Protein AF-A0A812SVN6-F1 (afdb_monomer_lite)

Sequence (323 aa):
MADSGEGVGWLTSARRHLPPSGSGRARRRLVLGLTWCAVAHLWHGHRCQPFAFGPAAPVSSGPEVDDAGVLLLGREAWCFNRWRAETDDVRGGASSAQFKGLTDASGNAEFCGMLSSSVRDPFASVSLQASALPEPLSELKGLVLDISKADGSEYTVGLRMLGAPAGIQHAFKFTAEAGRLEMCFRDFQPMLQGRVQPDDETRLVLERVESITIQKHGSNGPSHEPFSLVLRSVCGIPGRDLPPPPPPARKTKWTCRACGTMNFDSSDSCTRCGEGRYAEEERAASAAADAARKQQVKWECGACGQKNFASASECYKCGAPRG

Foldseek 3Di:
DDDDDDDDDDDDDDDDDDDDDDDDDDDDDDDDDDDDDDDDDDDDDDDDDDDDDDDDDDDDDDDPPDDDWPQQAAQPHNPQVQKDKDWCVVVVFDWEWGWAFDPDPLSKIKIKTKWFPPDPWTKIKIKGFQVSTPDQCQQFQWKKFQFQDFPQAKKKKWFDFDPDPPQWTFIDIDGDDHGIDIGGSVRTATDHSNHGDDPDPDDDDRNRGTIIMIMGIDDVDDRIDITMIMTRGMTGHGHHPDDDDPDPDPPQPDADPVPRDTDDPVDQAGPPPRHGPCNVVVVVVVVVVVVVVVVQPFDADPVPRHTHGNPDQADPPPRHGDD

Structure (mmCIF, N/CA/C/O backbone):
data_AF-A0A812SVN6-F1
#
_entry.id   AF-A0A812SVN6-F1
#
loop_
_atom_site.group_PDB
_atom_site.id
_atom_site.type_symbol
_atom_site.label_atom_id
_atom_site.label_alt_id
_atom_site.label_comp_id
_atom_site.label_asym_id
_atom_site.label_entity_id
_atom_site.label_seq_id
_atom_site.pdbx_PDB_ins_code
_atom_site.Cartn_x
_atom_site.Cartn_y
_atom_site.Cartn_z
_atom_site.occupancy
_atom_site.B_iso_or_equiv
_atom_site.auth_seq_id
_atom_site.auth_comp_id
_atom_site.auth_asym_id
_atom_site.auth_atom_id
_atom_site.pdbx_PDB_model_num
ATOM 1 N N . MET A 1 1 ? 42.020 51.640 13.507 1.00 39.16 1 MET A N 1
ATOM 2 C CA . MET A 1 1 ? 42.608 52.011 14.812 1.00 39.16 1 MET A CA 1
ATOM 3 C C . MET A 1 1 ? 41.436 52.284 15.738 1.00 39.16 1 MET A C 1
ATOM 5 O O . MET A 1 1 ? 40.585 53.054 15.316 1.00 39.16 1 MET A O 1
ATOM 9 N N . ALA A 1 2 ? 41.415 51.629 16.910 1.00 37.34 2 ALA A N 1
ATOM 10 C CA . ALA A 1 2 ? 40.279 51.447 17.840 1.00 37.34 2 ALA A CA 1
ATOM 11 C C . ALA A 1 2 ? 39.140 50.595 17.233 1.00 37.34 2 ALA A C 1
ATOM 13 O O . ALA A 1 2 ? 38.852 50.735 16.052 1.00 37.34 2 ALA A O 1
ATOM 14 N N . ASP A 1 3 ? 38.542 49.605 17.894 1.00 33.66 3 ASP A N 1
ATOM 15 C CA . ASP A 1 3 ? 38.174 49.432 19.308 1.00 33.66 3 ASP A CA 1
ATOM 16 C C . ASP A 1 3 ? 38.137 47.901 19.591 1.00 33.66 3 ASP A C 1
ATOM 18 O O . ASP A 1 3 ? 37.763 47.141 18.699 1.00 33.66 3 ASP A O 1
ATOM 22 N N . SER A 1 4 ? 38.820 47.365 20.615 1.00 39.50 4 SER A N 1
ATOM 23 C CA . SER A 1 4 ? 38.277 46.937 21.934 1.00 39.50 4 SER A CA 1
ATOM 24 C C . SER A 1 4 ? 37.002 46.077 21.824 1.00 39.50 4 SER A C 1
ATOM 26 O O . SER A 1 4 ? 36.058 46.488 21.174 1.00 39.50 4 SER A O 1
ATOM 28 N N . GLY A 1 5 ? 36.825 44.899 22.421 1.00 33.62 5 GLY A N 1
ATOM 29 C CA . GLY A 1 5 ? 37.500 44.147 23.473 1.00 33.62 5 GLY A CA 1
ATOM 30 C C . GLY A 1 5 ? 36.565 42.992 23.900 1.00 33.62 5 GLY A C 1
ATOM 31 O O . GLY A 1 5 ? 35.504 42.813 23.311 1.00 33.62 5 GLY A O 1
ATOM 32 N N . GLU A 1 6 ? 36.959 42.277 24.958 1.00 40.00 6 GLU A N 1
ATOM 33 C CA . GLU A 1 6 ? 36.176 41.279 25.722 1.00 40.00 6 GLU A CA 1
ATOM 34 C C . GLU A 1 6 ? 36.055 39.879 25.079 1.00 40.00 6 GLU A C 1
ATOM 36 O O . GLU A 1 6 ? 35.696 39.711 23.925 1.00 40.00 6 GLU A O 1
ATOM 41 N N . GLY A 1 7 ? 36.356 38.764 25.742 1.00 35.66 7 GLY A N 1
ATOM 42 C CA . GLY A 1 7 ? 36.593 38.501 27.158 1.00 35.66 7 GLY A CA 1
ATOM 43 C C . GLY A 1 7 ? 36.175 37.051 27.405 1.00 35.66 7 GLY A C 1
ATOM 44 O O . GLY A 1 7 ? 34.998 36.758 27.580 1.00 35.66 7 GLY A O 1
ATOM 45 N N . VAL A 1 8 ? 37.130 36.123 27.330 1.00 41.12 8 VAL A N 1
ATOM 46 C CA . VAL A 1 8 ? 36.898 34.681 27.490 1.00 41.12 8 VAL A CA 1
ATOM 47 C C . VAL A 1 8 ? 37.049 34.333 28.968 1.00 41.12 8 VAL A C 1
ATOM 49 O O . VAL A 1 8 ? 38.126 34.507 29.534 1.00 41.12 8 VAL A O 1
ATOM 52 N N . GLY A 1 9 ? 35.990 33.831 29.601 1.00 33.97 9 GLY A N 1
ATOM 53 C CA . GLY A 1 9 ? 36.067 33.361 30.980 1.00 33.97 9 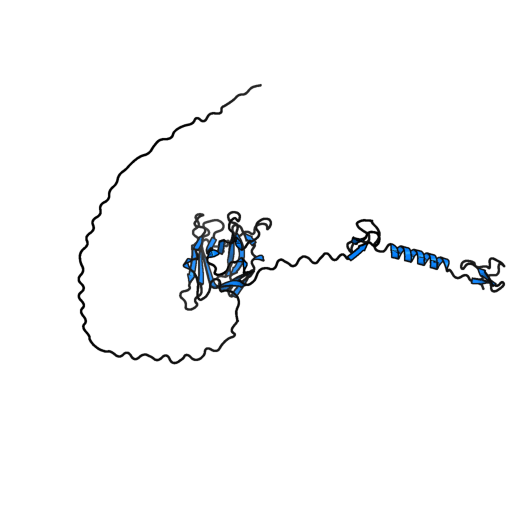GLY A CA 1
ATOM 54 C C . GLY A 1 9 ? 34.795 32.663 31.437 1.00 33.97 9 GLY A C 1
ATOM 55 O O . GLY A 1 9 ? 33.817 33.322 31.758 1.00 33.97 9 GLY A O 1
ATOM 56 N N . TRP A 1 10 ? 34.837 31.333 31.540 1.00 35.78 10 TRP A N 1
ATOM 57 C CA . TRP A 1 10 ? 33.968 30.598 32.456 1.00 35.78 10 TRP A CA 1
ATOM 58 C C . TRP A 1 10 ? 34.806 29.612 33.260 1.00 35.78 10 TRP A C 1
ATOM 60 O O . TRP A 1 10 ? 35.425 28.688 32.733 1.00 35.78 10 TRP A O 1
ATOM 70 N N . LEU A 1 11 ? 34.851 29.902 34.558 1.00 37.72 11 LEU A N 1
ATOM 71 C CA . LEU A 1 11 ? 35.505 29.145 35.607 1.00 37.72 11 LEU A CA 1
ATOM 72 C C . LEU A 1 11 ? 34.718 27.880 35.955 1.00 37.72 11 LEU A C 1
ATOM 74 O O . LEU A 1 11 ? 33.491 27.832 35.971 1.00 37.72 11 LEU A O 1
ATOM 78 N N . THR A 1 12 ? 35.507 26.878 36.304 1.00 35.69 12 THR A N 1
ATOM 79 C CA . THR A 1 12 ? 35.179 25.621 36.965 1.00 35.69 12 THR A CA 1
ATOM 80 C C . THR A 1 12 ? 34.491 25.789 38.323 1.00 35.69 12 THR A C 1
ATOM 82 O O . THR A 1 12 ? 34.865 26.674 39.090 1.00 35.69 12 THR A O 1
ATOM 85 N N . SER A 1 13 ? 33.658 24.801 38.680 1.00 34.03 13 SER A N 1
ATOM 86 C CA . SER A 1 13 ? 33.693 24.027 39.944 1.00 34.03 13 SER A CA 1
ATOM 87 C C . SER A 1 13 ? 32.315 23.865 40.598 1.00 34.03 13 SER A C 1
ATOM 89 O O . SER A 1 13 ? 31.661 24.845 40.932 1.00 34.03 13 SER A O 1
ATOM 91 N N . ALA A 1 14 ? 31.900 22.617 40.848 1.00 37.50 14 ALA A N 1
ATOM 92 C CA . ALA A 1 14 ? 31.840 22.058 42.208 1.00 37.50 14 ALA A CA 1
ATOM 93 C C . ALA A 1 14 ? 30.940 20.809 42.272 1.00 37.50 14 ALA A C 1
ATOM 95 O O . ALA A 1 14 ? 29.725 20.864 42.101 1.00 37.50 14 ALA A O 1
ATOM 96 N N . ARG A 1 15 ? 31.562 19.676 42.618 1.00 39.56 15 ARG A N 1
ATOM 97 C CA . ARG A 1 15 ? 30.905 18.500 43.203 1.00 39.56 15 ARG A CA 1
ATOM 98 C C . ARG A 1 15 ? 30.359 18.856 44.588 1.00 39.56 15 ARG A C 1
ATOM 100 O O . ARG A 1 15 ? 31.068 19.510 45.351 1.00 39.56 15 ARG A O 1
ATOM 107 N N . ARG A 1 16 ? 29.210 18.295 44.981 1.00 41.38 16 ARG A N 1
ATOM 108 C CA . ARG A 1 16 ? 28.939 17.959 46.391 1.00 41.38 16 ARG A CA 1
ATOM 109 C C . ARG A 1 16 ? 28.270 16.596 46.530 1.00 41.38 16 ARG A C 1
ATOM 111 O O . ARG A 1 16 ? 27.529 16.142 45.668 1.00 41.38 16 ARG A O 1
ATOM 118 N N . HIS A 1 17 ? 28.658 15.969 47.629 1.00 36.00 17 HIS A N 1
ATOM 119 C CA . HIS A 1 17 ? 28.459 14.596 48.052 1.00 36.00 17 HIS A CA 1
ATOM 120 C C . HIS A 1 17 ? 27.070 14.332 48.681 1.00 36.00 17 HIS A C 1
ATOM 122 O O . HIS A 1 17 ? 26.496 15.199 49.331 1.00 36.00 17 HIS A O 1
ATOM 128 N N . LEU A 1 18 ? 26.606 13.090 48.501 1.00 37.47 18 LEU A N 1
ATOM 129 C CA . LEU A 1 18 ? 25.654 12.266 49.292 1.00 37.47 18 LEU A CA 1
ATOM 130 C C . LEU A 1 18 ? 26.221 11.916 50.707 1.00 37.47 18 LEU A C 1
ATOM 132 O O . LEU A 1 18 ? 27.392 12.251 50.905 1.00 37.47 18 LEU A O 1
ATOM 136 N N . PRO A 1 19 ? 25.589 11.135 51.643 1.00 46.50 19 PRO A N 1
ATOM 137 C CA . PRO A 1 19 ? 24.225 10.545 51.840 1.00 46.50 19 PRO A CA 1
ATOM 138 C C . PRO A 1 19 ? 23.773 10.643 53.360 1.00 46.50 19 PRO A C 1
ATOM 140 O O . PRO A 1 19 ? 24.134 11.656 53.956 1.00 46.50 19 PRO A O 1
ATOM 143 N N . PRO A 1 20 ? 23.171 9.652 54.106 1.00 51.50 20 PRO A N 1
ATOM 144 C CA . PRO A 1 20 ? 22.216 8.534 53.851 1.00 51.50 20 PRO A CA 1
ATOM 145 C C . PRO A 1 20 ? 21.037 8.361 54.883 1.00 51.50 20 PRO A C 1
ATOM 147 O O . PRO A 1 20 ? 21.035 8.903 55.982 1.00 51.50 20 PRO A O 1
ATOM 150 N N . SER A 1 21 ? 20.163 7.381 54.579 1.00 32.50 21 SER A N 1
ATOM 151 C CA . SER A 1 21 ? 19.502 6.390 55.479 1.00 32.50 21 SER A CA 1
ATOM 152 C C . SER A 1 21 ? 18.212 6.722 56.257 1.00 32.50 21 SER A C 1
ATOM 154 O O . SER A 1 21 ? 18.086 7.741 56.922 1.00 32.50 21 SER A O 1
ATOM 156 N N . GLY A 1 22 ? 17.279 5.758 56.231 1.00 31.05 22 GLY A N 1
ATOM 157 C CA . GLY A 1 22 ? 16.065 5.724 57.053 1.00 31.05 22 GLY A CA 1
ATOM 158 C C . GLY A 1 22 ? 15.198 4.497 56.754 1.00 31.05 22 GLY A C 1
ATOM 159 O O . GLY A 1 22 ? 14.251 4.560 55.981 1.00 31.05 22 GLY A O 1
ATOM 160 N N . SER A 1 23 ? 15.570 3.356 57.330 1.00 34.56 23 SER A N 1
ATOM 161 C CA . SER A 1 23 ? 14.897 2.054 57.263 1.00 34.56 23 SER A CA 1
ATOM 162 C C . SER A 1 23 ? 13.642 1.966 58.141 1.00 34.56 23 SER A C 1
ATOM 164 O O . SER A 1 23 ? 13.667 2.429 59.277 1.00 34.56 23 SER A O 1
ATOM 166 N N . GLY A 1 24 ? 12.617 1.229 57.700 1.00 32.09 24 GLY A N 1
ATOM 167 C CA . GLY A 1 24 ? 11.489 0.825 58.549 1.00 32.09 24 GLY A CA 1
ATOM 168 C C . GLY A 1 24 ? 10.761 -0.411 58.020 1.00 32.09 24 GLY A C 1
ATOM 169 O O . GLY A 1 24 ? 9.814 -0.303 57.251 1.00 32.09 24 GLY A O 1
ATOM 170 N N . ARG A 1 25 ? 11.213 -1.605 58.428 1.00 36.31 25 ARG A N 1
ATOM 171 C CA . ARG A 1 25 ? 10.475 -2.875 58.294 1.00 36.31 25 ARG A CA 1
ATOM 172 C C . ARG A 1 25 ? 9.480 -3.003 59.447 1.00 36.31 25 ARG A C 1
ATOM 174 O O . ARG A 1 25 ? 9.888 -2.879 60.596 1.00 36.31 25 ARG A O 1
ATOM 181 N N . ALA A 1 26 ? 8.261 -3.455 59.166 1.00 34.94 26 ALA A N 1
ATOM 182 C CA . ALA A 1 26 ? 7.466 -4.209 60.133 1.00 34.94 26 ALA A CA 1
ATOM 183 C C . ALA A 1 26 ? 6.754 -5.372 59.428 1.00 34.94 26 ALA A C 1
ATOM 185 O O . ALA A 1 26 ? 5.847 -5.194 58.623 1.00 34.94 26 ALA A O 1
ATOM 186 N N . ARG A 1 27 ? 7.223 -6.585 59.732 1.00 35.75 27 ARG A N 1
ATOM 187 C CA . ARG A 1 27 ? 6.553 -7.857 59.453 1.00 35.75 27 ARG A CA 1
ATOM 188 C C . ARG A 1 27 ? 5.597 -8.147 60.609 1.00 35.75 27 ARG A C 1
ATOM 190 O O . ARG A 1 27 ? 6.039 -8.080 61.752 1.00 35.75 27 ARG A O 1
ATOM 197 N N . ARG A 1 28 ? 4.387 -8.635 60.330 1.00 37.09 28 ARG A N 1
ATOM 198 C CA . ARG A 1 28 ? 3.731 -9.637 61.186 1.00 37.09 28 ARG A CA 1
ATOM 199 C C . ARG A 1 28 ? 3.063 -10.698 60.316 1.00 37.09 28 ARG A C 1
ATOM 201 O O . ARG A 1 28 ? 2.153 -10.418 59.551 1.00 37.09 28 ARG A O 1
ATOM 208 N N . ARG A 1 29 ? 3.602 -11.913 60.435 1.00 33.41 29 ARG A N 1
ATOM 209 C CA . ARG A 1 29 ? 2.975 -13.180 60.056 1.00 33.41 29 ARG A CA 1
ATOM 210 C C . ARG A 1 29 ? 1.984 -13.551 61.160 1.00 33.41 29 ARG A C 1
ATOM 212 O O . ARG A 1 29 ? 2.343 -13.442 62.331 1.00 33.41 29 ARG A O 1
ATOM 219 N N . LEU A 1 30 ? 0.828 -14.081 60.787 1.00 32.28 30 LEU A N 1
ATOM 220 C CA . LEU A 1 30 ? 0.135 -15.091 61.579 1.00 32.28 30 LEU A CA 1
ATOM 221 C C . LEU A 1 30 ? -0.178 -16.265 60.646 1.00 32.28 30 LEU A C 1
ATOM 223 O O . LEU A 1 30 ? -0.694 -16.082 59.548 1.00 32.28 30 LEU A O 1
ATOM 227 N N . VAL A 1 31 ? 0.239 -17.446 61.084 1.00 33.09 31 VAL A N 1
ATOM 228 C CA . VAL A 1 31 ? -0.009 -18.772 60.510 1.00 33.09 31 VAL A CA 1
ATOM 229 C C . VAL A 1 31 ? -0.717 -19.572 61.606 1.00 33.09 31 VAL A C 1
ATOM 231 O O . VAL A 1 31 ? -0.476 -19.288 62.780 1.00 33.09 31 VAL A O 1
ATOM 234 N N . LEU A 1 32 ? -1.481 -20.590 61.183 1.00 34.12 32 LEU A N 1
ATOM 235 C CA . LEU A 1 32 ? -2.187 -21.666 61.912 1.00 34.12 32 LEU A CA 1
ATOM 236 C C . LEU A 1 32 ? -3.716 -21.461 61.875 1.00 34.12 32 LEU A C 1
ATOM 238 O O . LEU A 1 32 ? -4.194 -20.394 62.225 1.00 34.12 32 LEU A O 1
ATOM 242 N N . GLY A 1 33 ? -4.545 -22.416 61.447 1.00 30.20 33 GLY A N 1
ATOM 243 C CA . GLY A 1 33 ? -4.300 -23.818 61.122 1.00 30.20 33 GLY A CA 1
ATOM 244 C C . GLY A 1 33 ? -5.479 -24.441 60.362 1.00 30.20 33 GLY A C 1
ATOM 245 O O . GLY A 1 33 ? -6.568 -23.880 60.288 1.00 30.20 33 GLY A O 1
ATOM 246 N N . LEU A 1 34 ? -5.190 -25.589 59.752 1.00 35.72 34 LEU A N 1
ATOM 247 C CA . LEU A 1 34 ? -6.087 -26.461 58.999 1.00 35.72 34 LEU A CA 1
ATOM 248 C C . LEU A 1 34 ? -7.124 -27.138 59.903 1.00 35.72 34 LEU A C 1
ATOM 250 O O . LEU A 1 34 ? -6.752 -27.608 60.973 1.00 35.72 34 LEU A O 1
ATOM 254 N N . THR A 1 35 ? -8.328 -27.368 59.374 1.00 32.50 35 THR A N 1
ATOM 255 C CA . THR A 1 35 ? -9.022 -28.659 59.527 1.00 32.50 35 THR A CA 1
ATOM 256 C C . THR A 1 35 ? -10.020 -28.882 58.390 1.00 32.50 35 THR A C 1
ATOM 258 O O . THR A 1 35 ? -10.951 -28.114 58.168 1.00 32.50 35 THR A O 1
ATOM 261 N N . TRP A 1 36 ? -9.776 -29.964 57.655 1.00 27.14 36 TRP A N 1
ATOM 262 C CA . TRP A 1 36 ? -10.677 -30.610 56.709 1.00 27.14 36 TRP A CA 1
ATOM 263 C C . TRP A 1 36 ? -11.747 -31.380 57.495 1.00 27.14 36 TRP A C 1
ATOM 265 O O . TRP A 1 36 ? -11.395 -32.182 58.356 1.00 27.14 36 TRP A O 1
ATOM 275 N N . CYS A 1 37 ? -13.021 -31.208 57.146 1.00 30.05 37 CYS A N 1
ATOM 276 C CA . CYS A 1 37 ? -14.069 -32.177 57.456 1.00 30.05 37 CYS A CA 1
ATOM 277 C C . CYS A 1 37 ? -14.868 -32.448 56.183 1.00 30.05 37 CYS A C 1
ATOM 279 O O . CYS A 1 37 ? -15.561 -31.576 55.662 1.00 30.05 37 CYS A O 1
ATOM 281 N N . ALA A 1 38 ? -14.726 -33.672 55.686 1.00 32.00 38 ALA A N 1
ATOM 282 C CA . ALA A 1 38 ? -15.570 -34.248 54.661 1.00 32.00 38 ALA A CA 1
ATOM 283 C C . ALA A 1 38 ? -16.961 -34.526 55.244 1.00 32.00 38 ALA A C 1
ATOM 285 O O . ALA A 1 38 ? -17.075 -35.122 56.313 1.00 32.00 38 ALA A O 1
ATOM 286 N N . VAL A 1 39 ? -18.010 -34.152 54.513 1.00 36.22 39 VAL A N 1
ATOM 287 C CA . VAL A 1 39 ? -19.355 -34.696 54.711 1.00 36.22 39 VAL A CA 1
ATOM 288 C C . VAL A 1 39 ? -19.883 -35.100 53.344 1.00 36.22 39 VAL A C 1
ATOM 290 O O . VAL A 1 39 ? -20.230 -34.265 52.512 1.00 36.22 39 VAL A O 1
ATOM 293 N N . ALA A 1 40 ? -19.895 -36.408 53.114 1.00 34.09 40 ALA A N 1
ATOM 294 C CA . ALA A 1 40 ? -20.662 -37.043 52.063 1.00 34.09 40 ALA A CA 1
ATOM 295 C C . ALA A 1 40 ? -22.080 -37.273 52.589 1.00 34.09 40 ALA A C 1
ATOM 297 O O . ALA A 1 40 ? -22.229 -37.919 53.619 1.00 34.09 40 ALA A O 1
ATOM 298 N N . HIS A 1 41 ? -23.105 -36.819 51.869 1.00 34.25 41 HIS A N 1
ATOM 299 C CA . HIS A 1 41 ? -24.427 -37.435 51.931 1.00 34.25 41 HIS A CA 1
ATOM 300 C C . HIS A 1 41 ? -25.093 -37.400 50.555 1.00 34.25 41 HIS A C 1
ATOM 302 O O . HIS A 1 41 ? -25.241 -36.357 49.923 1.00 34.25 41 HIS A O 1
ATOM 308 N N . LEU A 1 42 ? -25.453 -38.604 50.113 1.00 34.22 42 LEU A N 1
ATOM 309 C CA . LEU A 1 42 ? -26.302 -38.912 48.976 1.00 34.22 42 LEU A CA 1
ATOM 310 C C . LEU A 1 42 ? -27.688 -38.274 49.127 1.00 34.22 42 LEU A C 1
ATOM 312 O O . LEU A 1 42 ? -28.250 -38.348 50.216 1.00 34.22 42 LEU A O 1
ATOM 316 N N . TRP A 1 43 ? -28.297 -37.851 48.014 1.00 30.80 43 TRP A N 1
ATOM 317 C CA . TRP A 1 43 ? -29.660 -38.275 47.663 1.00 30.80 43 TRP A CA 1
ATOM 318 C C . TRP A 1 43 ? -30.033 -37.946 46.204 1.00 30.80 43 TRP A C 1
ATOM 320 O O . TRP A 1 43 ? -29.870 -36.818 45.760 1.00 30.80 43 TRP A O 1
ATOM 330 N N . HIS A 1 44 ? -30.522 -38.985 45.511 1.00 33.97 44 HIS A N 1
ATOM 331 C CA . HIS A 1 44 ? -31.570 -39.045 44.475 1.00 33.97 44 HIS A CA 1
ATOM 332 C C . HIS A 1 44 ? -31.617 -37.914 43.422 1.00 33.97 44 HIS A C 1
ATOM 334 O O . HIS A 1 44 ? -31.882 -36.762 43.717 1.00 33.97 44 HIS A O 1
ATOM 340 N N . GLY A 1 45 ? -31.426 -38.171 42.128 1.00 35.19 45 GLY A N 1
ATOM 341 C CA . GLY A 1 45 ? -32.117 -39.210 41.367 1.00 35.19 45 GLY A CA 1
ATOM 342 C C . GLY A 1 45 ? -33.207 -38.598 40.481 1.00 35.19 45 GLY A C 1
ATOM 343 O O . GLY A 1 45 ? -34.364 -38.977 40.600 1.00 35.19 45 GLY A O 1
ATOM 344 N N . HIS A 1 46 ? -32.845 -37.676 39.583 1.00 37.00 46 HIS A N 1
ATOM 345 C CA . HIS A 1 46 ? -33.708 -37.251 38.479 1.00 37.00 46 HIS A CA 1
ATOM 346 C C . HIS A 1 46 ? -32.971 -37.451 37.152 1.00 37.00 46 HIS A C 1
ATOM 348 O O . HIS A 1 46 ? -31.990 -36.780 36.842 1.00 37.00 46 HIS A O 1
ATOM 354 N N . ARG A 1 47 ? -33.444 -38.445 36.392 1.00 32.75 47 ARG A N 1
ATOM 355 C CA . ARG A 1 47 ? -33.058 -38.722 35.007 1.00 32.75 47 ARG A CA 1
ATOM 356 C C . ARG A 1 47 ? -33.497 -37.551 34.124 1.00 32.75 47 ARG A C 1
ATOM 358 O O . ARG A 1 47 ? -34.683 -37.433 33.835 1.00 32.75 47 ARG A O 1
ATOM 365 N N . CYS A 1 48 ? -32.552 -36.757 33.635 1.00 33.91 48 CYS A N 1
ATOM 366 C CA . CYS A 1 48 ? -32.741 -35.992 32.405 1.00 33.91 48 CYS A CA 1
ATOM 367 C C . CYS A 1 48 ? -32.241 -36.854 31.241 1.00 33.91 48 CYS A C 1
ATOM 369 O O . CYS A 1 48 ? -31.076 -37.251 31.210 1.00 33.91 48 CYS A O 1
ATOM 371 N N . GLN A 1 49 ? -33.143 -37.205 30.325 1.00 36.59 49 GLN A N 1
ATOM 372 C CA . GLN A 1 49 ? -32.792 -37.885 29.080 1.00 36.59 49 GLN A CA 1
ATOM 373 C C . GLN A 1 49 ? -31.903 -36.975 28.213 1.00 36.59 49 GLN A C 1
ATOM 375 O O . GLN A 1 49 ? -32.172 -35.775 28.134 1.00 36.59 49 GLN A O 1
ATOM 380 N N . PRO A 1 50 ? -30.875 -37.512 27.537 1.00 35.38 50 PRO A N 1
ATOM 381 C CA . PRO A 1 50 ? -30.146 -36.768 26.523 1.00 35.38 50 PRO A CA 1
ATOM 382 C C . PRO A 1 50 ? -31.012 -36.643 25.262 1.00 35.38 50 PRO A C 1
ATOM 384 O O . PRO A 1 50 ? -31.446 -37.646 24.694 1.00 35.38 50 PRO A O 1
ATOM 387 N N . PHE A 1 51 ? -31.258 -35.410 24.815 1.00 33.59 51 PHE A N 1
ATOM 388 C CA . PHE A 1 51 ? -31.748 -35.146 23.464 1.00 33.59 51 PHE A CA 1
ATOM 389 C C . PHE A 1 51 ? -30.666 -35.580 22.470 1.00 33.59 51 PHE A C 1
ATOM 391 O O . PHE A 1 51 ? -29.572 -35.018 22.434 1.00 33.59 51 PHE A O 1
ATOM 398 N N . ALA A 1 52 ? -30.969 -36.611 21.686 1.00 34.28 52 ALA A N 1
ATOM 399 C CA . ALA A 1 52 ? -30.144 -37.037 20.570 1.00 34.28 52 ALA A CA 1
ATOM 400 C C . ALA A 1 52 ? -30.238 -35.988 19.451 1.00 34.28 52 ALA A C 1
ATOM 402 O O . ALA A 1 52 ? -31.297 -35.810 18.849 1.00 34.28 52 ALA A O 1
ATOM 403 N N . PHE A 1 53 ? -29.135 -35.295 19.165 1.00 36.28 53 PHE A N 1
ATOM 404 C CA . PHE A 1 53 ? -28.974 -34.589 17.899 1.00 36.28 53 PHE A CA 1
ATOM 405 C C . PHE A 1 53 ? -28.842 -35.643 16.794 1.00 36.28 53 PHE A C 1
ATOM 407 O O . PHE A 1 53 ? -27.866 -36.392 16.756 1.00 36.28 53 PHE A O 1
ATOM 414 N N . GLY A 1 54 ? -29.846 -35.735 15.920 1.00 38.06 54 GLY A N 1
ATOM 415 C CA . GLY A 1 54 ? -29.705 -36.440 14.647 1.00 38.06 54 GLY A CA 1
ATOM 416 C C . GLY A 1 54 ? -28.635 -35.758 13.783 1.00 38.06 54 GLY A C 1
ATOM 417 O O . GLY A 1 54 ? -28.412 -34.554 13.941 1.00 38.06 54 GLY A O 1
ATOM 418 N N . PRO A 1 55 ? -27.947 -36.491 12.890 1.00 39.19 55 PRO A N 1
ATOM 419 C CA . PRO A 1 55 ? -26.932 -35.896 12.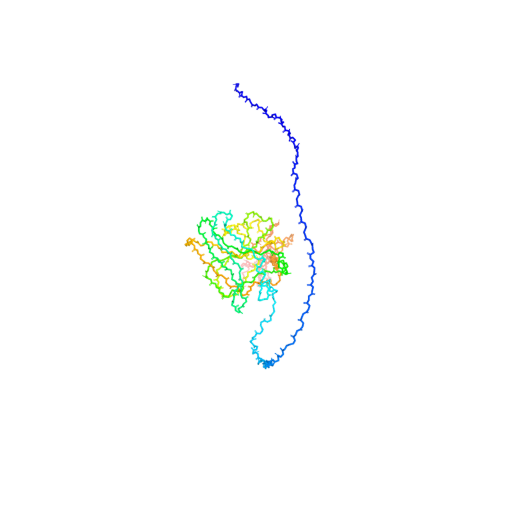033 1.00 39.19 55 PRO A CA 1
ATOM 420 C C . PRO A 1 55 ? -27.577 -34.824 11.150 1.00 39.19 55 PRO A C 1
ATOM 422 O O . PRO A 1 55 ? -28.596 -35.064 10.499 1.00 39.19 55 PRO A O 1
ATOM 425 N N . ALA A 1 56 ? -26.989 -33.628 11.168 1.00 37.66 56 ALA A N 1
ATOM 426 C CA . ALA A 1 56 ? -27.366 -32.538 10.286 1.00 37.66 56 ALA A CA 1
ATOM 427 C C . ALA A 1 56 ? -27.259 -32.994 8.821 1.00 37.66 56 ALA A C 1
ATOM 429 O O . ALA A 1 56 ? -26.301 -33.666 8.436 1.00 37.66 56 ALA A O 1
ATOM 430 N N . ALA A 1 57 ? -28.261 -32.634 8.019 1.00 38.06 57 ALA A N 1
ATOM 431 C CA . ALA A 1 57 ? -28.253 -32.843 6.579 1.00 38.06 57 ALA A CA 1
ATOM 432 C C . ALA A 1 57 ? -27.007 -32.187 5.945 1.00 38.06 57 ALA A C 1
ATOM 434 O O . ALA A 1 57 ? -26.583 -31.126 6.415 1.00 38.06 57 ALA A O 1
ATOM 435 N N . PRO A 1 58 ? -26.419 -32.779 4.890 1.00 35.59 58 PRO A N 1
ATOM 436 C CA . PRO A 1 58 ? -25.253 -32.205 4.237 1.00 35.59 58 PRO A CA 1
ATOM 437 C C . PRO A 1 58 ? -25.615 -30.844 3.637 1.00 35.59 58 PRO A C 1
ATOM 439 O O . PRO A 1 58 ? -26.513 -30.728 2.801 1.00 35.59 58 PRO A O 1
ATOM 442 N N . VAL A 1 59 ? -24.911 -29.810 4.096 1.00 43.19 59 VAL A N 1
ATOM 443 C CA . VAL A 1 59 ? -24.918 -28.478 3.493 1.00 43.19 59 VAL A CA 1
ATOM 444 C C . VAL A 1 59 ? -24.439 -28.623 2.052 1.00 43.19 59 VAL A C 1
ATOM 446 O O . VAL A 1 59 ? -23.357 -29.147 1.798 1.00 43.19 59 VAL A O 1
ATOM 449 N N . SER A 1 60 ? -25.270 -28.183 1.110 1.00 34.72 60 SER A N 1
ATOM 450 C CA . SER A 1 60 ? -24.932 -28.119 -0.306 1.00 34.72 60 SER A CA 1
ATOM 451 C C . SER A 1 60 ? -23.711 -27.222 -0.505 1.00 34.72 60 SER A C 1
ATOM 453 O O . SER A 1 60 ? -23.765 -26.022 -0.228 1.00 34.72 60 SER A O 1
ATOM 455 N N . SER A 1 61 ? -22.632 -27.818 -0.997 1.00 38.41 61 SER A N 1
ATOM 456 C CA . SER A 1 61 ? -21.416 -27.166 -1.467 1.00 38.41 61 SER A CA 1
ATOM 457 C C . SER A 1 61 ? -21.738 -26.155 -2.577 1.00 38.41 61 SER A C 1
ATOM 459 O O . SER A 1 61 ? -21.965 -26.529 -3.729 1.00 38.41 61 SER A O 1
ATOM 461 N N . GLY A 1 62 ? -21.776 -24.868 -2.220 1.00 37.09 62 GLY A N 1
ATOM 462 C CA . GLY A 1 62 ? -21.448 -23.788 -3.155 1.00 37.09 62 GLY A CA 1
ATOM 463 C C . GLY A 1 62 ? -19.956 -23.850 -3.505 1.00 37.09 62 GLY A C 1
ATOM 464 O O . GLY A 1 62 ? -19.223 -24.560 -2.817 1.00 37.09 62 GLY A O 1
ATOM 465 N N . PRO A 1 63 ? -19.496 -23.169 -4.568 1.00 33.09 63 PRO A N 1
ATOM 466 C CA . PRO A 1 63 ? -18.156 -23.384 -5.094 1.00 33.09 63 PRO A CA 1
ATOM 467 C C . PRO A 1 63 ? -17.118 -23.043 -4.022 1.00 33.09 63 PRO A C 1
ATOM 469 O O . PRO A 1 63 ? -17.008 -21.892 -3.596 1.00 33.09 63 PRO A O 1
ATOM 472 N N . GLU A 1 64 ? -16.386 -24.069 -3.588 1.00 36.78 64 GLU A N 1
ATOM 473 C CA . GLU A 1 64 ? -15.098 -23.931 -2.924 1.00 36.78 64 GLU A CA 1
ATOM 474 C C . GLU A 1 64 ? -14.209 -23.090 -3.837 1.00 36.78 64 GLU A C 1
ATOM 476 O O . GLU A 1 64 ? -13.822 -23.503 -4.931 1.00 36.78 64 GLU A O 1
ATOM 481 N N . VAL A 1 65 ? -13.944 -21.860 -3.408 1.00 41.06 65 VAL A N 1
ATOM 482 C CA . VAL A 1 65 ? -12.831 -21.085 -3.939 1.00 41.06 65 VAL A CA 1
ATOM 483 C C . VAL A 1 65 ? -11.610 -21.578 -3.177 1.00 41.06 65 VAL A C 1
ATOM 485 O O . VAL A 1 65 ? -11.331 -21.109 -2.074 1.00 41.06 65 VAL A O 1
ATOM 488 N N . ASP A 1 66 ? -10.956 -22.586 -3.747 1.00 40.53 66 ASP A N 1
ATOM 489 C CA . ASP A 1 66 ? -9.681 -23.115 -3.279 1.00 40.53 66 ASP A CA 1
ATOM 490 C C . ASP A 1 66 ? -8.609 -22.011 -3.220 1.00 40.53 66 ASP A C 1
ATOM 492 O O . ASP A 1 66 ? -8.345 -21.309 -4.196 1.00 40.53 66 ASP A O 1
ATOM 496 N N . ASP A 1 67 ? -8.039 -21.892 -2.021 1.00 45.12 67 ASP A N 1
ATOM 497 C CA . ASP A 1 67 ? -6.638 -21.656 -1.665 1.00 45.12 67 ASP A CA 1
ATOM 498 C C . ASP A 1 67 ? -5.778 -20.641 -2.449 1.00 45.12 67 ASP A C 1
ATOM 500 O O . ASP A 1 67 ? -5.431 -20.819 -3.614 1.00 45.12 67 ASP A O 1
ATOM 504 N N . ALA A 1 68 ? -5.295 -19.622 -1.726 1.00 37.81 68 ALA A N 1
ATOM 505 C CA . ALA A 1 68 ? -3.860 -19.435 -1.450 1.00 37.81 68 ALA A CA 1
ATOM 506 C C . ALA A 1 68 ? -3.575 -17.979 -1.054 1.00 37.81 68 ALA A C 1
ATOM 508 O O . ALA A 1 68 ? -3.247 -17.110 -1.864 1.00 37.81 68 ALA A O 1
ATOM 509 N N . GLY A 1 69 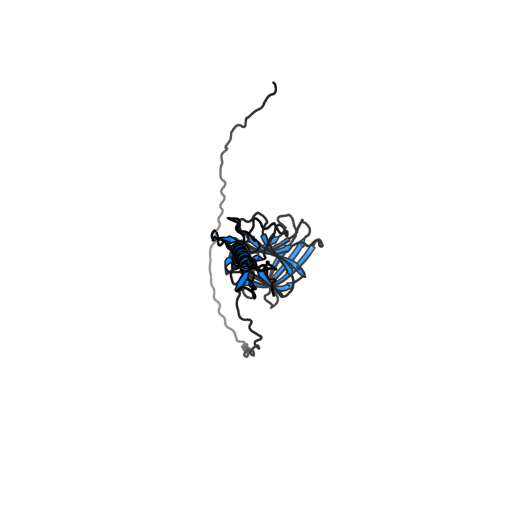? -3.659 -17.723 0.241 1.00 37.09 69 GLY A N 1
ATOM 510 C CA . GLY A 1 69 ? -3.115 -16.535 0.871 1.00 37.09 69 GLY A CA 1
ATOM 511 C C . GLY A 1 69 ? -3.262 -16.741 2.357 1.00 37.09 69 GLY A C 1
ATOM 512 O O . GLY A 1 69 ? -4.381 -16.686 2.857 1.00 37.09 69 GLY A O 1
ATOM 513 N N . VAL A 1 70 ? -2.154 -17.050 3.034 1.00 45.06 70 VAL A N 1
ATOM 514 C CA . VAL A 1 70 ? -2.071 -17.113 4.495 1.00 45.06 70 VAL A CA 1
ATOM 515 C C . VAL A 1 70 ? -2.913 -15.961 5.047 1.00 45.06 70 VAL A C 1
ATOM 517 O O . VAL A 1 70 ? -2.613 -14.791 4.784 1.00 45.06 70 VAL A O 1
ATOM 520 N N . LEU A 1 71 ? -4.030 -16.299 5.702 1.00 51.41 71 LEU A N 1
ATOM 521 C CA . LEU A 1 71 ? -4.934 -15.334 6.320 1.00 51.41 71 LEU A CA 1
ATOM 522 C C . LEU A 1 71 ? -4.104 -14.627 7.389 1.00 51.41 71 LEU A C 1
ATOM 524 O O . LEU A 1 71 ? -3.967 -15.144 8.495 1.00 51.41 71 LEU A O 1
ATOM 528 N N . LEU A 1 72 ? -3.483 -13.495 7.040 1.00 54.03 72 LEU A N 1
ATOM 529 C CA . LEU A 1 72 ? -2.598 -12.776 7.952 1.00 54.03 72 LEU A CA 1
ATOM 530 C C . LEU A 1 72 ? -3.346 -12.515 9.261 1.00 54.03 72 LEU A C 1
ATOM 532 O O . LEU A 1 72 ? -2.747 -12.695 10.318 1.00 54.03 72 LEU A O 1
ATOM 536 N N . LEU A 1 73 ? -4.644 -12.159 9.182 1.00 58.31 73 LEU A N 1
ATOM 537 C CA . LEU A 1 73 ? -5.592 -11.977 10.290 1.00 58.31 73 LEU A CA 1
ATOM 538 C C . LEU A 1 73 ? -7.050 -12.151 9.786 1.00 58.31 73 LEU A C 1
ATOM 540 O O . LEU A 1 73 ? -7.545 -11.319 9.024 1.00 58.31 73 LEU A O 1
ATOM 544 N N . GLY A 1 74 ? -7.759 -13.210 10.195 1.00 55.75 74 GLY A N 1
ATOM 545 C CA . GLY A 1 74 ? -9.133 -13.502 9.740 1.00 55.75 74 GLY A CA 1
ATOM 546 C C . GLY A 1 74 ? -9.970 -14.310 10.740 1.00 55.75 74 GLY A C 1
ATOM 547 O O . GLY A 1 74 ? -9.635 -14.357 11.923 1.00 55.75 74 GLY A O 1
ATOM 548 N N . ARG A 1 75 ? -11.049 -14.947 10.250 1.00 50.00 75 ARG A N 1
ATOM 549 C CA . ARG A 1 75 ? -12.160 -15.575 11.009 1.00 50.00 75 ARG A CA 1
ATOM 550 C C . ARG A 1 75 ? -11.798 -16.446 12.223 1.00 50.00 75 ARG A C 1
ATOM 552 O O . ARG A 1 75 ? -12.631 -16.557 13.115 1.00 50.00 75 ARG A O 1
ATOM 559 N N . GLU A 1 76 ? -10.597 -17.014 12.300 1.00 51.91 76 GLU A N 1
ATOM 560 C CA . GLU A 1 76 ? -10.167 -17.838 13.444 1.00 51.91 76 GLU A CA 1
ATOM 561 C C . GLU A 1 76 ? -9.088 -17.198 14.345 1.00 51.91 76 GLU A C 1
ATOM 563 O O . GLU A 1 76 ? -8.749 -17.767 15.379 1.00 51.91 76 GLU A O 1
ATOM 568 N N . ALA A 1 77 ? -8.542 -16.018 14.017 1.00 63.47 77 ALA A N 1
ATOM 569 C CA . ALA A 1 77 ? -7.325 -15.520 14.677 1.00 63.47 77 ALA A CA 1
ATOM 570 C C . ALA A 1 77 ? -7.171 -13.988 14.718 1.00 63.47 77 ALA A C 1
ATOM 572 O O . ALA A 1 77 ? -6.055 -13.465 14.621 1.00 63.47 77 ALA A O 1
ATOM 573 N N . TRP A 1 78 ? -8.259 -13.231 14.887 1.00 74.69 78 TRP A N 1
ATOM 574 C CA . TRP A 1 78 ? -8.129 -11.800 15.167 1.00 74.69 78 TRP A CA 1
ATOM 575 C C . TRP A 1 78 ? -7.362 -11.571 16.478 1.00 74.69 78 TRP A C 1
ATOM 577 O O . TRP A 1 78 ? -7.886 -11.713 17.582 1.00 74.69 78 TRP A O 1
ATOM 587 N N . CYS A 1 79 ? -6.094 -11.185 16.364 1.00 77.75 79 CYS A N 1
ATOM 588 C CA . CYS A 1 79 ? -5.229 -10.871 17.497 1.00 77.75 79 CYS A CA 1
ATOM 589 C C . CYS A 1 79 ? -5.496 -9.449 18.017 1.00 77.75 79 CYS A C 1
ATOM 591 O O . CYS A 1 79 ? -4.596 -8.611 18.013 1.00 77.75 79 CYS A O 1
ATOM 593 N N . PHE A 1 80 ? -6.733 -9.148 18.434 1.00 84.38 80 PHE A N 1
ATOM 594 C CA . PHE A 1 80 ? -7.167 -7.797 18.839 1.00 84.38 80 PHE A CA 1
ATOM 595 C C . PHE A 1 80 ? -6.257 -7.159 19.897 1.00 84.38 80 PHE A C 1
ATOM 597 O O . PHE A 1 80 ? -5.986 -5.967 19.847 1.00 84.38 80 PHE A O 1
ATOM 604 N N . ASN A 1 81 ? -5.712 -7.963 20.809 1.00 85.19 81 ASN A N 1
ATOM 605 C CA . ASN A 1 81 ? -4.765 -7.525 21.837 1.00 85.19 81 ASN A CA 1
ATOM 606 C C . ASN A 1 81 ? -3.407 -7.034 21.297 1.00 85.19 81 ASN A C 1
ATOM 608 O O . ASN A 1 81 ? -2.655 -6.401 22.036 1.00 85.19 81 ASN A O 1
ATOM 612 N N . ARG A 1 82 ? -3.064 -7.348 20.044 1.00 86.62 82 ARG A N 1
ATOM 613 C CA . ARG A 1 82 ? -1.831 -6.898 19.382 1.00 86.62 82 ARG A CA 1
ATOM 614 C C . ARG A 1 82 ? -2.017 -5.597 18.606 1.00 86.62 82 ARG A C 1
ATOM 616 O O . ARG A 1 82 ? -1.024 -4.931 18.322 1.00 86.62 82 ARG A O 1
ATOM 623 N N . TRP A 1 83 ? -3.259 -5.240 18.289 1.00 89.62 83 TRP A N 1
ATOM 624 C CA . TRP A 1 83 ? -3.586 -3.967 17.664 1.00 89.62 83 TRP A CA 1
ATOM 625 C C . TRP A 1 83 ? -3.588 -2.865 18.717 1.00 89.62 83 TRP A C 1
ATOM 627 O O . TRP A 1 83 ? -4.258 -2.970 19.744 1.00 89.62 83 TRP A O 1
ATOM 637 N N . ARG A 1 84 ? -2.839 -1.793 18.467 1.00 92.81 84 ARG A N 1
ATOM 638 C CA . ARG A 1 84 ? -2.830 -0.607 19.328 1.00 92.81 84 ARG A CA 1
ATOM 639 C C . ARG A 1 84 ? -3.464 0.561 18.601 1.00 92.81 84 ARG A C 1
ATOM 641 O O . ARG A 1 84 ? -3.151 0.795 17.439 1.00 92.81 84 ARG A O 1
ATOM 648 N N . ALA A 1 85 ? -4.326 1.294 19.292 1.00 92.50 85 ALA A N 1
ATOM 649 C CA . ALA A 1 85 ? -4.793 2.578 18.802 1.00 92.50 85 ALA A CA 1
ATOM 650 C C . ALA A 1 85 ? -3.641 3.591 18.857 1.00 92.50 85 ALA A C 1
ATOM 652 O O . ALA A 1 85 ? -2.951 3.695 19.871 1.00 92.50 85 ALA A O 1
ATOM 653 N N . GLU A 1 86 ? -3.447 4.320 17.766 1.00 90.38 86 GLU A N 1
ATOM 654 C CA . GLU A 1 86 ? -2.566 5.476 17.679 1.00 90.38 86 GLU A CA 1
ATOM 655 C C . GLU A 1 86 ? -3.422 6.661 17.219 1.00 90.38 86 GLU A C 1
ATOM 657 O O . GLU A 1 86 ? -4.144 6.592 16.223 1.00 90.38 86 GLU A O 1
ATOM 662 N N . THR A 1 87 ? -3.397 7.748 17.978 1.00 88.12 87 THR A N 1
ATOM 663 C CA . THR A 1 87 ? -4.270 8.902 17.750 1.00 88.12 87 THR A CA 1
ATOM 664 C C . THR A 1 87 ? -3.471 10.192 17.762 1.00 88.12 87 THR A C 1
ATOM 666 O O . THR A 1 87 ? -2.260 10.219 17.983 1.00 88.12 87 THR A O 1
ATOM 669 N N . ASP A 1 88 ? -4.156 11.293 17.498 1.00 81.19 88 ASP A N 1
ATOM 670 C CA . ASP A 1 88 ? -3.594 12.632 17.561 1.00 81.19 88 ASP A CA 1
ATOM 671 C C . ASP A 1 88 ? -3.527 13.224 18.983 1.00 81.19 88 ASP A C 1
ATOM 673 O O . ASP A 1 88 ? -3.176 14.396 19.133 1.00 81.19 88 ASP A O 1
ATOM 677 N N . ASP A 1 89 ? -3.782 12.422 20.019 1.00 82.56 89 ASP A N 1
ATOM 678 C CA . ASP A 1 89 ? -3.716 12.775 21.444 1.00 82.56 89 ASP A CA 1
ATOM 679 C C . ASP A 1 89 ? -2.349 13.332 21.857 1.00 82.56 89 ASP A C 1
ATOM 681 O O . ASP A 1 89 ? -2.272 14.331 22.572 1.00 82.56 89 ASP A O 1
ATOM 685 N N . VAL A 1 90 ? -1.262 12.784 21.307 1.00 82.06 90 VAL A N 1
ATOM 686 C CA . VAL A 1 90 ? 0.104 13.304 21.510 1.00 82.06 90 VAL A CA 1
ATOM 687 C C . VAL A 1 90 ? 0.286 14.744 21.010 1.00 82.06 90 VAL A C 1
ATOM 689 O O . VAL A 1 90 ? 1.216 15.431 21.427 1.00 82.06 90 VAL A O 1
ATOM 692 N N . ARG A 1 91 ? -0.601 15.221 20.125 1.00 79.19 91 ARG A N 1
ATOM 693 C CA . ARG A 1 91 ? -0.655 16.606 19.623 1.00 79.19 91 ARG A CA 1
ATOM 694 C C . ARG A 1 91 ? -1.756 17.435 20.302 1.00 79.19 91 ARG A C 1
ATOM 696 O O . ARG A 1 91 ? -2.029 18.544 19.852 1.00 79.19 91 ARG A O 1
ATOM 703 N N . GLY A 1 92 ? -2.393 16.910 21.352 1.00 79.12 92 GLY A N 1
ATOM 704 C CA . GLY A 1 92 ? -3.545 17.522 22.022 1.00 79.12 92 GLY A CA 1
ATOM 705 C C . GLY A 1 92 ? -4.881 17.298 21.305 1.00 79.12 92 GLY A C 1
ATOM 706 O O . GLY A 1 92 ? -5.844 18.012 21.580 1.00 79.12 92 GLY A O 1
ATOM 707 N N . GLY A 1 93 ? -4.941 16.350 20.365 1.00 81.25 93 GLY A N 1
ATOM 708 C CA . GLY A 1 93 ? -6.172 15.951 19.692 1.00 81.25 93 GLY A CA 1
ATOM 709 C C . GLY A 1 93 ? -7.083 15.098 20.576 1.00 81.25 93 GLY A C 1
ATOM 710 O O . GLY A 1 93 ? -6.668 14.555 21.597 1.00 81.25 93 GLY A O 1
ATOM 711 N N . ALA A 1 94 ? -8.354 15.015 20.186 1.00 85.69 94 ALA A N 1
ATOM 712 C CA . ALA A 1 94 ? -9.384 14.247 20.887 1.00 85.69 94 ALA A CA 1
ATOM 713 C C . ALA A 1 94 ? -9.950 13.116 20.012 1.00 85.69 94 ALA A C 1
ATOM 715 O O . ALA A 1 94 ? -11.067 12.648 20.248 1.00 85.69 94 ALA A O 1
ATOM 716 N N . SER A 1 95 ? -9.218 12.710 18.967 1.00 89.94 95 SER A N 1
ATOM 717 C CA . SER A 1 95 ? -9.639 11.603 18.116 1.00 89.94 95 SER A CA 1
ATOM 718 C C . SER A 1 95 ? -9.543 10.283 18.882 1.00 89.94 95 SER A C 1
ATOM 720 O O . SER A 1 95 ? -8.686 10.091 19.740 1.00 89.94 95 SER A O 1
ATOM 722 N N . SER A 1 96 ? -10.432 9.349 18.565 1.00 91.12 96 SER A N 1
ATOM 723 C CA . SER A 1 96 ? -10.461 8.010 19.149 1.00 91.12 96 SER A CA 1
ATOM 724 C C . SER A 1 96 ? -10.457 6.961 18.048 1.00 91.12 96 SER A C 1
ATOM 726 O O . SER A 1 96 ? -11.055 7.159 16.991 1.00 91.12 96 SER A O 1
ATOM 728 N N . ALA A 1 97 ? -9.784 5.843 18.304 1.00 93.75 97 ALA A N 1
ATOM 729 C CA . ALA A 1 97 ? -9.699 4.711 17.394 1.00 93.75 97 ALA A CA 1
ATOM 730 C C . ALA A 1 97 ? -9.804 3.411 18.197 1.00 93.75 97 ALA A C 1
ATOM 732 O O . ALA A 1 97 ? -9.224 3.294 19.277 1.00 93.75 97 ALA A O 1
ATOM 733 N N . GLN A 1 98 ? -10.542 2.435 17.682 1.00 92.00 98 GLN A N 1
ATOM 734 C CA . GLN A 1 98 ? -10.677 1.110 18.276 1.00 92.00 98 GLN A CA 1
ATOM 735 C C . GLN A 1 98 ? -10.712 0.055 17.176 1.00 92.00 98 GLN A C 1
ATOM 737 O O . GLN A 1 98 ? -11.299 0.274 16.117 1.00 92.00 98 GLN A O 1
ATOM 742 N N . PHE A 1 99 ? -10.111 -1.100 17.458 1.00 92.25 99 PHE A N 1
ATOM 743 C CA . PHE A 1 99 ? -10.228 -2.296 16.634 1.00 92.25 99 PHE A CA 1
ATOM 744 C C . PHE A 1 99 ? -10.795 -3.425 17.486 1.00 92.25 99 PHE A C 1
ATOM 746 O O . PHE A 1 99 ? -10.157 -3.855 18.449 1.00 92.25 99 PHE A O 1
ATOM 753 N N . LYS A 1 100 ? -12.015 -3.865 17.181 1.00 90.44 100 LYS A N 1
ATOM 754 C CA . LYS A 1 100 ? -12.761 -4.815 18.017 1.00 90.44 100 LYS A CA 1
ATOM 755 C C . LYS A 1 100 ? -13.467 -5.862 17.168 1.00 90.44 100 LYS A C 1
ATOM 757 O O . LYS A 1 100 ? -13.813 -5.599 16.023 1.00 90.44 100 LYS A O 1
ATOM 762 N N . GLY A 1 101 ? -13.711 -7.035 17.738 1.00 87.00 101 GLY A N 1
ATOM 763 C CA . GLY A 1 101 ? -14.600 -8.017 17.122 1.00 87.00 101 GLY A CA 1
ATOM 764 C C . GLY A 1 101 ? -16.046 -7.547 17.206 1.00 87.00 101 GLY A C 1
ATOM 765 O O . GLY A 1 101 ? -16.455 -6.980 18.224 1.00 87.00 101 GLY A O 1
ATOM 766 N N . LEU A 1 102 ? -16.822 -7.788 16.154 1.00 83.06 102 LEU A N 1
ATOM 767 C CA . LEU A 1 102 ? -18.270 -7.676 16.246 1.00 83.06 102 LEU A CA 1
ATOM 768 C C . LEU A 1 102 ? -18.810 -8.803 17.128 1.00 83.06 102 LEU A C 1
ATOM 770 O O . LEU A 1 102 ? -18.326 -9.932 17.101 1.00 83.06 102 LEU A O 1
ATOM 774 N N . THR A 1 103 ? -19.818 -8.482 17.935 1.00 77.06 103 THR A N 1
ATOM 775 C CA . THR A 1 103 ? -20.491 -9.442 18.824 1.00 77.06 103 THR A CA 1
ATOM 776 C C . THR A 1 103 ? -21.536 -10.289 18.098 1.00 77.06 103 THR A C 1
ATOM 778 O O . THR A 1 103 ? -22.267 -11.047 18.734 1.00 77.06 103 THR A O 1
ATOM 781 N N . ASP A 1 104 ? -21.649 -10.134 16.781 1.00 76.81 104 ASP A N 1
ATOM 782 C CA . ASP A 1 104 ? -22.520 -10.942 15.945 1.00 76.81 104 ASP A CA 1
ATOM 783 C C . ASP A 1 104 ? -21.866 -12.295 15.606 1.00 76.81 104 ASP A C 1
ATOM 785 O O . ASP A 1 104 ? -20.688 -12.545 15.857 1.00 76.81 104 ASP A O 1
ATOM 789 N N . ALA A 1 105 ? -22.641 -13.202 15.012 1.00 73.06 105 ALA A N 1
ATOM 790 C CA . ALA A 1 105 ? -22.136 -14.507 14.587 1.00 73.06 105 ALA A CA 1
ATOM 791 C C . ALA A 1 105 ? -21.210 -14.433 13.351 1.00 73.06 105 ALA A C 1
ATOM 793 O O . ALA A 1 105 ? -20.837 -15.471 12.809 1.00 73.06 105 ALA A O 1
ATOM 794 N N . SER A 1 106 ? -20.866 -13.234 12.857 1.00 77.38 106 SER A N 1
ATOM 795 C CA . SER A 1 106 ? -20.105 -13.084 11.611 1.00 77.38 106 SER A CA 1
ATOM 796 C C . SER A 1 106 ? -18.615 -13.394 11.780 1.00 77.38 106 SER A C 1
ATOM 798 O O . SER A 1 106 ? -17.979 -13.867 10.830 1.00 77.38 106 SER A O 1
ATOM 800 N N . GLY A 1 107 ? -18.075 -13.139 12.981 1.00 80.56 107 GLY A N 1
ATOM 801 C CA . GLY A 1 107 ? -16.639 -13.194 13.265 1.00 80.56 107 GLY A CA 1
ATOM 802 C C . GLY A 1 107 ? -15.838 -12.047 12.633 1.00 80.56 107 GLY A C 1
ATOM 803 O O . GLY A 1 107 ? -14.618 -12.151 12.508 1.00 80.56 107 GLY A O 1
ATOM 804 N N . ASN A 1 108 ? -16.503 -10.974 12.197 1.00 89.25 108 ASN A N 1
ATOM 805 C CA . ASN A 1 108 ? -15.858 -9.817 11.581 1.00 89.25 108 ASN A CA 1
ATOM 806 C C . ASN A 1 108 ? -15.204 -8.902 12.628 1.00 89.25 108 ASN A C 1
ATOM 808 O O . ASN A 1 108 ? -15.607 -8.860 13.793 1.00 89.25 108 ASN A O 1
ATOM 812 N N . ALA A 1 109 ? -14.226 -8.118 12.185 1.00 90.50 109 ALA A N 1
ATOM 813 C CA . ALA A 1 109 ? -13.629 -7.046 12.969 1.00 90.50 109 ALA A CA 1
ATOM 814 C C . ALA A 1 109 ? -14.152 -5.681 12.513 1.00 90.50 109 ALA A C 1
ATOM 816 O O . ALA A 1 109 ? -14.402 -5.463 11.333 1.00 90.50 109 ALA A O 1
ATOM 817 N N . GLU A 1 110 ? -14.278 -4.744 13.440 1.00 93.25 110 GLU A N 1
ATOM 818 C CA . GLU A 1 110 ? -14.654 -3.362 13.185 1.00 93.25 110 GLU A CA 1
ATOM 819 C C . GLU A 1 110 ? -13.514 -2.432 13.609 1.00 93.25 110 GLU A C 1
ATOM 821 O O . GLU A 1 110 ? -13.090 -2.428 14.770 1.00 93.25 110 GLU A O 1
ATOM 826 N N . PHE A 1 111 ? -13.040 -1.628 12.656 1.00 95.12 111 PHE A N 1
ATOM 827 C CA . PHE A 1 111 ? -12.235 -0.442 12.905 1.00 95.12 111 PHE A CA 1
ATOM 828 C C . PHE A 1 111 ? -13.161 0.771 12.983 1.00 95.12 111 PHE A C 1
ATOM 830 O O . PHE A 1 111 ? -13.732 1.186 11.975 1.00 95.12 111 PHE A O 1
ATOM 837 N N . CYS A 1 112 ? -13.323 1.340 14.174 1.00 94.69 112 CYS A N 1
ATOM 838 C CA . CYS A 1 112 ? -14.242 2.452 14.399 1.00 94.69 112 CYS A CA 1
ATOM 839 C C . CYS A 1 112 ? -13.683 3.481 15.374 1.00 94.69 112 CYS A C 1
ATOM 841 O O . CYS A 1 112 ? -12.788 3.196 16.173 1.00 94.69 112 CYS A O 1
ATOM 843 N N . GLY A 1 113 ? -14.275 4.667 15.364 1.00 93.50 113 GLY A N 1
ATOM 844 C CA . GLY A 1 113 ? -13.932 5.715 16.306 1.00 93.50 113 GLY A CA 1
ATOM 845 C C . GLY A 1 113 ? -14.602 7.034 15.970 1.00 93.50 113 GLY A C 1
ATOM 846 O O . GLY A 1 113 ? -15.552 7.086 15.189 1.00 93.50 113 GLY A O 1
ATOM 847 N N . MET A 1 114 ? -14.090 8.101 16.573 1.00 91.31 114 MET A N 1
ATOM 848 C CA . MET A 1 114 ? -14.485 9.473 16.264 1.00 91.31 114 MET A CA 1
ATOM 849 C C . MET A 1 114 ? -13.247 10.283 15.923 1.00 91.31 114 MET A C 1
ATOM 851 O O . MET A 1 114 ? -12.310 10.330 16.718 1.00 91.31 114 MET A O 1
ATOM 855 N N . LEU A 1 115 ? -13.254 10.948 14.774 1.00 89.50 115 LEU A N 1
ATOM 856 C CA . LEU A 1 115 ? -12.263 11.967 14.453 1.00 89.50 115 LEU A CA 1
ATOM 857 C C . LEU A 1 115 ? -12.683 13.306 15.034 1.00 89.50 115 LEU A C 1
ATOM 859 O O . LEU A 1 115 ? -13.833 13.702 14.865 1.00 89.50 115 LEU A O 1
ATOM 863 N N . SER A 1 116 ? -11.744 14.011 15.664 1.00 85.06 116 SER A N 1
ATOM 864 C CA . SER A 1 116 ? -11.969 15.362 16.174 1.00 85.06 116 SER A CA 1
ATOM 865 C C . SER A 1 116 ? -11.167 16.390 15.383 1.00 85.06 116 SER A C 1
ATOM 867 O O . SER A 1 116 ? -9.951 16.270 15.289 1.00 85.06 116 SER A O 1
ATOM 869 N N . SER A 1 117 ? -11.787 17.465 14.894 1.00 82.50 117 SER A N 1
ATOM 870 C CA . SER A 1 117 ? -11.085 18.551 14.184 1.00 82.50 117 SER A CA 1
ATOM 871 C C . SER A 1 117 ? -10.328 19.516 15.115 1.00 82.50 117 SER A C 1
ATOM 873 O O . SER A 1 117 ? -10.037 20.650 14.732 1.00 82.50 117 SER A O 1
ATOM 875 N N . SER A 1 118 ? -10.051 19.112 16.360 1.00 79.31 118 SER A N 1
ATOM 876 C CA . SER A 1 118 ? -9.387 19.941 17.381 1.00 79.31 118 SER A CA 1
ATOM 877 C C . SER A 1 118 ? -7.954 20.320 17.007 1.00 79.31 118 SER A C 1
ATOM 879 O O . SER A 1 118 ? -7.430 21.319 17.493 1.00 79.31 118 SER A O 1
ATOM 881 N N . VAL A 1 119 ? -7.319 19.522 16.149 1.00 82.56 119 VAL A N 1
ATOM 882 C CA . VAL A 1 119 ? -5.955 19.731 15.665 1.00 82.56 119 VAL A CA 1
ATOM 883 C C . VAL A 1 119 ? -5.932 19.763 14.143 1.00 82.56 119 VAL A C 1
ATOM 885 O O . VAL A 1 119 ? -6.832 19.260 13.473 1.00 82.56 119 VAL A O 1
ATOM 888 N N . ARG A 1 120 ? -4.869 20.347 13.583 1.00 81.06 120 ARG A N 1
ATOM 889 C CA . ARG A 1 120 ? -4.618 20.297 12.141 1.00 81.06 120 ARG A CA 1
ATOM 890 C C . ARG A 1 120 ? -4.305 18.858 11.719 1.00 81.06 120 ARG A C 1
ATOM 892 O O . ARG A 1 120 ? -3.476 18.202 12.353 1.00 81.06 120 ARG A O 1
ATOM 899 N N . ASP A 1 121 ? -4.937 18.414 10.634 1.00 79.94 121 ASP A N 1
ATOM 900 C CA . ASP A 1 121 ? -4.794 17.069 10.068 1.00 79.94 121 A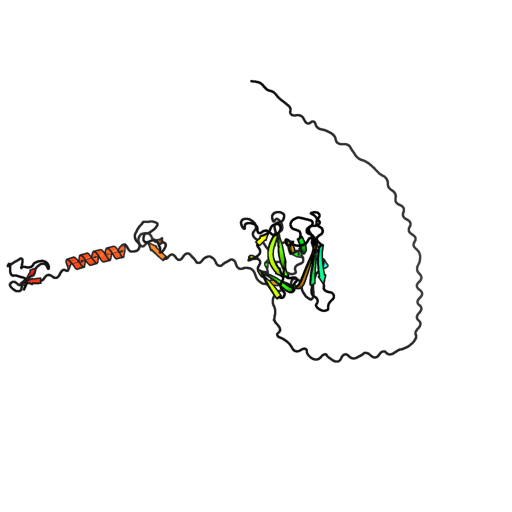SP A CA 1
ATOM 901 C C . ASP A 1 121 ? -5.044 15.979 11.133 1.00 79.94 121 ASP A C 1
ATOM 903 O O . ASP A 1 121 ? -4.109 15.266 11.531 1.00 79.94 121 ASP A O 1
ATOM 907 N N . PRO A 1 122 ? -6.276 15.888 11.677 1.00 87.12 122 PRO A N 1
ATOM 908 C CA . PRO A 1 122 ? -6.594 14.910 12.705 1.00 87.12 122 PRO A CA 1
ATOM 909 C C . PRO A 1 122 ? -6.535 13.502 12.123 1.00 87.12 122 PRO A C 1
ATOM 911 O O . PRO A 1 122 ? -6.798 13.279 10.934 1.00 87.12 122 PRO A O 1
ATOM 914 N N . PHE A 1 123 ? -6.161 12.545 12.962 1.00 88.81 123 PHE A N 1
ATOM 915 C CA . PHE A 1 123 ? -6.116 11.152 12.550 1.00 88.81 123 PHE A CA 1
ATOM 916 C C . PHE A 1 123 ? -6.491 10.218 13.688 1.00 88.81 123 PHE A C 1
ATOM 918 O O . PHE A 1 123 ? -6.250 10.486 14.866 1.00 88.81 123 PHE A O 1
ATOM 925 N N . ALA A 1 124 ? -7.034 9.083 13.282 1.00 92.31 124 ALA A N 1
ATOM 926 C CA . ALA A 1 124 ? -7.277 7.937 14.127 1.00 92.31 124 ALA A CA 1
ATOM 927 C C . ALA A 1 124 ? -6.738 6.721 13.382 1.00 92.31 124 ALA A C 1
ATOM 929 O O . ALA A 1 124 ? -7.099 6.493 12.225 1.00 92.31 124 ALA A O 1
ATOM 930 N N . SER A 1 125 ? -5.846 5.961 14.005 1.00 93.56 125 SER A N 1
ATOM 931 C CA . SER A 1 125 ? -5.284 4.763 13.400 1.00 93.56 125 SER A CA 1
ATOM 932 C C . SER A 1 125 ? -5.196 3.612 14.385 1.00 93.56 125 SER A C 1
ATOM 934 O O . SER A 1 125 ? -5.238 3.774 15.605 1.00 93.56 125 SER A O 1
ATOM 936 N N . VAL A 1 126 ? -5.103 2.413 13.826 1.00 94.56 126 VAL A N 1
ATOM 937 C CA . VAL A 1 126 ? -4.759 1.194 14.550 1.00 94.56 126 VAL A CA 1
ATOM 938 C C . VAL A 1 126 ? -3.515 0.598 13.918 1.00 94.56 126 VAL A C 1
ATOM 940 O O . VAL A 1 126 ? -3.361 0.608 12.698 1.00 94.56 126 VAL A O 1
ATOM 943 N N . SER A 1 127 ? -2.615 0.121 14.764 1.00 94.00 127 SER A N 1
ATOM 944 C CA . SER A 1 127 ? -1.260 -0.279 14.411 1.00 94.00 127 SER A CA 1
ATOM 945 C C . SER A 1 127 ? -0.998 -1.700 14.885 1.00 94.00 127 SER A C 1
ATOM 947 O O . SER A 1 127 ? -1.292 -2.048 16.033 1.00 94.00 127 SER A O 1
ATOM 949 N N . LEU A 1 128 ? -0.445 -2.520 13.998 1.00 91.94 128 LEU A N 1
ATOM 950 C CA . LEU A 1 128 ? -0.019 -3.885 14.266 1.00 91.94 128 LEU A CA 1
ATOM 951 C C . LEU A 1 128 ? 1.472 -4.009 13.978 1.00 91.94 128 LEU A C 1
ATOM 953 O O . LEU A 1 128 ? 1.927 -3.662 12.892 1.00 91.94 128 LEU A O 1
ATOM 957 N N . GLN A 1 129 ? 2.233 -4.558 14.922 1.00 91.62 129 GLN A N 1
ATOM 958 C CA . GLN A 1 129 ? 3.656 -4.814 14.702 1.00 91.62 129 GLN A CA 1
ATOM 959 C C . GLN A 1 129 ? 3.864 -5.913 13.654 1.00 91.62 129 GLN A C 1
ATOM 961 O O . GLN A 1 129 ? 3.234 -6.964 13.726 1.00 91.62 129 GLN A O 1
ATOM 966 N N . ALA A 1 130 ? 4.790 -5.706 12.719 1.00 89.31 130 ALA A N 1
ATOM 967 C CA . ALA A 1 130 ? 5.114 -6.675 11.674 1.00 89.31 130 ALA A CA 1
ATOM 968 C C . ALA A 1 130 ? 5.644 -8.001 12.252 1.00 89.31 130 ALA A C 1
ATOM 970 O O . ALA A 1 130 ? 5.391 -9.063 11.697 1.00 89.31 130 ALA A O 1
ATOM 971 N N . SER A 1 131 ? 6.289 -7.964 13.423 1.00 87.06 131 SER A N 1
ATOM 972 C CA . SER A 1 131 ? 6.717 -9.156 14.174 1.00 87.06 131 SER A CA 1
ATOM 973 C C . SER A 1 131 ? 5.562 -10.034 14.672 1.00 87.06 131 SER A C 1
ATOM 975 O O . SER A 1 131 ? 5.787 -11.171 15.081 1.00 87.06 131 SER A O 1
ATOM 977 N N . ALA A 1 132 ? 4.329 -9.519 14.677 1.00 85.00 132 ALA A N 1
ATOM 978 C CA . ALA A 1 132 ? 3.142 -10.282 15.035 1.00 85.00 132 ALA A CA 1
ATOM 979 C C . ALA A 1 132 ? 2.582 -11.111 13.870 1.00 85.00 132 ALA A C 1
ATOM 981 O O . ALA A 1 132 ? 1.663 -11.899 14.109 1.00 85.00 132 ALA A O 1
ATOM 982 N N . LEU A 1 133 ? 3.080 -10.903 12.648 1.00 83.69 133 LEU A N 1
ATOM 983 C CA . LEU A 1 133 ? 2.630 -11.607 11.453 1.00 83.69 133 LEU A CA 1
ATOM 984 C C . LEU A 1 133 ? 3.195 -13.034 11.422 1.00 83.69 133 LEU A C 1
ATOM 986 O O . LEU A 1 133 ? 4.305 -13.260 11.903 1.00 83.69 133 LEU A O 1
ATOM 990 N N . PRO A 1 134 ? 2.447 -13.998 10.858 1.00 79.38 134 PRO A N 1
ATOM 991 C CA . PRO A 1 134 ? 2.914 -15.377 10.731 1.00 79.38 134 PRO A CA 1
ATOM 992 C C . PRO A 1 134 ? 4.069 -15.518 9.730 1.00 79.38 134 PRO A C 1
ATOM 994 O O . PRO A 1 134 ? 4.964 -16.326 9.948 1.00 79.38 134 PRO A O 1
ATOM 997 N N . GLU A 1 135 ? 4.059 -14.709 8.669 1.00 79.75 135 GLU A N 1
ATOM 998 C CA . GLU A 1 135 ? 5.055 -14.701 7.597 1.00 79.75 135 GLU A CA 1
ATOM 999 C C . GLU A 1 135 ? 5.668 -13.300 7.466 1.00 79.75 135 GLU A C 1
ATOM 1001 O O . GLU A 1 135 ? 4.965 -12.299 7.673 1.00 79.75 135 GLU A O 1
ATOM 1006 N N . PRO A 1 136 ? 6.958 -13.185 7.106 1.00 84.94 136 PRO A N 1
ATOM 1007 C CA . PRO A 1 136 ? 7.568 -11.889 6.866 1.00 84.94 136 PRO A CA 1
ATOM 1008 C C . PRO A 1 136 ? 6.975 -11.238 5.611 1.00 84.94 136 PRO A C 1
ATOM 1010 O O . PRO A 1 136 ? 6.722 -11.889 4.597 1.00 84.94 136 PRO A O 1
ATOM 1013 N N . LEU A 1 137 ? 6.809 -9.914 5.653 1.00 88.88 137 LEU A N 1
ATOM 1014 C CA . LEU A 1 137 ? 6.232 -9.141 4.546 1.00 88.88 137 LEU A CA 1
ATOM 1015 C C . LEU A 1 137 ? 7.016 -9.277 3.232 1.00 88.88 137 LEU A C 1
ATOM 1017 O O . LEU A 1 137 ? 6.438 -9.078 2.171 1.00 88.88 137 LEU A O 1
ATOM 1021 N N . SER A 1 138 ? 8.298 -9.653 3.289 1.00 87.19 138 SER A N 1
ATOM 1022 C CA . SER A 1 138 ? 9.158 -9.898 2.123 1.00 87.19 138 SER A CA 1
ATOM 1023 C C . SER A 1 138 ? 8.716 -11.078 1.246 1.00 87.19 138 SER A C 1
ATOM 1025 O O . SER A 1 138 ? 9.147 -11.170 0.099 1.00 87.19 138 SER A O 1
ATOM 1027 N N . GLU A 1 139 ? 7.875 -11.983 1.758 1.00 87.69 139 GLU A N 1
ATOM 1028 C CA . GLU A 1 139 ? 7.306 -13.105 0.987 1.00 87.69 139 GLU A CA 1
ATOM 1029 C C . GLU A 1 139 ? 5.971 -12.764 0.316 1.00 87.69 139 GLU A C 1
ATOM 1031 O O . GLU A 1 139 ? 5.377 -13.596 -0.380 1.00 87.69 139 GLU A O 1
ATOM 1036 N N . LEU A 1 140 ? 5.492 -11.541 0.534 1.00 89.06 140 LEU A N 1
ATOM 1037 C CA . LEU A 1 140 ? 4.228 -11.049 0.024 1.00 89.06 140 LEU A CA 1
ATOM 1038 C C . LEU A 1 140 ? 4.478 -9.949 -1.007 1.00 89.06 140 LEU A C 1
ATOM 1040 O O . LEU A 1 140 ? 5.382 -9.125 -0.867 1.00 89.06 140 LEU A O 1
ATOM 1044 N N . LYS A 1 141 ? 3.631 -9.902 -2.034 1.00 90.88 141 LYS A N 1
ATOM 1045 C CA . LYS A 1 141 ? 3.660 -8.838 -3.051 1.00 90.88 141 LYS A CA 1
ATOM 1046 C C . LYS A 1 141 ? 2.673 -7.722 -2.728 1.00 90.88 141 LYS A C 1
ATOM 1048 O O . LYS A 1 141 ? 2.693 -6.661 -3.345 1.00 90.88 141 LYS A O 1
ATOM 1053 N N . GLY A 1 142 ? 1.786 -7.966 -1.770 1.00 92.19 142 GLY A N 1
ATOM 1054 C CA . GLY A 1 142 ? 0.766 -7.020 -1.367 1.00 92.19 142 GLY A CA 1
ATOM 1055 C C . GLY A 1 142 ? -0.119 -7.540 -0.248 1.00 92.19 142 GLY A C 1
ATOM 1056 O O . GLY A 1 142 ? 0.094 -8.624 0.300 1.00 92.19 142 GLY A O 1
ATOM 1057 N N . LEU A 1 143 ? -1.142 -6.754 0.058 1.00 93.00 143 LEU A N 1
ATOM 1058 C CA . LEU A 1 143 ? -2.156 -7.041 1.061 1.00 93.00 143 LEU A CA 1
ATOM 1059 C C . LEU A 1 143 ? -3.544 -7.022 0.425 1.00 93.00 143 LEU A C 1
ATOM 1061 O O . LEU A 1 143 ? -3.778 -6.353 -0.579 1.00 93.00 143 LEU A O 1
ATOM 1065 N N . VAL A 1 144 ? -4.476 -7.725 1.051 1.00 93.75 144 VAL A N 1
ATOM 1066 C CA . VAL A 1 144 ? -5.890 -7.717 0.701 1.00 93.75 144 VAL A CA 1
ATOM 1067 C C . VAL A 1 144 ? -6.706 -7.342 1.924 1.00 93.75 144 VAL A C 1
ATOM 1069 O O . VAL A 1 144 ? -6.598 -7.997 2.961 1.00 93.75 144 VAL A O 1
ATOM 1072 N N . LEU A 1 145 ? -7.552 -6.326 1.784 1.00 94.06 145 LEU A N 1
ATOM 1073 C CA . LEU A 1 145 ? -8.617 -6.026 2.735 1.00 94.06 145 LEU A CA 1
ATOM 1074 C C . LEU A 1 145 ? -9.934 -6.570 2.193 1.00 94.06 145 LEU A C 1
ATOM 1076 O O . LEU A 1 145 ? -10.398 -6.146 1.136 1.00 94.06 145 LEU A O 1
ATOM 1080 N N . ASP A 1 146 ? -10.551 -7.495 2.921 1.00 93.44 146 ASP A N 1
ATOM 1081 C CA . ASP A 1 146 ? -11.900 -7.955 2.613 1.00 93.44 146 ASP A CA 1
ATOM 1082 C C . ASP A 1 146 ? -12.913 -7.192 3.476 1.00 93.44 146 ASP A C 1
ATOM 1084 O O . ASP A 1 146 ? -13.059 -7.449 4.673 1.00 93.44 146 ASP A O 1
ATOM 1088 N N . ILE A 1 147 ? -13.588 -6.219 2.871 1.00 95.00 147 ILE A N 1
ATOM 1089 C CA . ILE A 1 147 ? -14.470 -5.257 3.529 1.00 95.00 147 ILE A CA 1
ATOM 1090 C C . ILE A 1 147 ? -15.916 -5.755 3.436 1.00 95.00 147 ILE A C 1
ATOM 1092 O O . ILE A 1 147 ? -16.483 -5.903 2.350 1.00 95.00 147 ILE A O 1
ATOM 1096 N N . SER A 1 148 ? -16.547 -5.999 4.587 1.00 93.31 148 SER A N 1
ATOM 1097 C CA . SER A 1 148 ? -17.974 -6.355 4.650 1.00 93.31 148 SER A CA 1
ATOM 1098 C C . SER A 1 148 ? -18.892 -5.143 4.573 1.00 93.31 148 SER A C 1
ATOM 1100 O O . SER A 1 148 ? -19.928 -5.203 3.914 1.00 93.31 148 SER A O 1
ATOM 1102 N N . LYS A 1 149 ? -18.519 -4.055 5.251 1.00 94.31 149 LYS A N 1
ATOM 1103 C CA . LYS A 1 149 ? -19.294 -2.823 5.347 1.00 94.31 149 LYS A CA 1
ATOM 1104 C C . LYS A 1 149 ? -18.333 -1.652 5.493 1.00 94.31 149 LYS A C 1
ATOM 1106 O O . LYS A 1 149 ? -17.376 -1.729 6.260 1.00 94.31 149 LYS A O 1
ATOM 1111 N N . ALA A 1 150 ? -18.618 -0.584 4.766 1.00 93.44 150 ALA A N 1
ATOM 1112 C CA . ALA A 1 150 ? -17.855 0.650 4.776 1.00 93.44 150 ALA A CA 1
ATOM 1113 C C . ALA A 1 150 ? -18.788 1.849 4.955 1.00 93.44 150 ALA A C 1
ATOM 1115 O O . ALA A 1 150 ? -19.986 1.758 4.674 1.00 93.44 150 ALA A O 1
ATOM 1116 N N . ASP A 1 151 ? -18.224 2.964 5.402 1.00 92.06 151 ASP A N 1
ATOM 1117 C CA . ASP A 1 151 ? -18.900 4.253 5.552 1.00 92.06 151 ASP A CA 1
ATOM 1118 C C . ASP A 1 151 ? -18.686 5.199 4.351 1.00 92.06 151 ASP A C 1
ATOM 1120 O O . ASP A 1 151 ? -19.199 6.315 4.357 1.00 92.06 151 ASP A O 1
ATOM 1124 N N . GLY A 1 152 ? -17.956 4.761 3.315 1.00 90.44 152 GLY A N 1
ATOM 1125 C CA . GLY A 1 152 ? -17.635 5.569 2.133 1.00 90.44 152 GLY A CA 1
ATOM 1126 C C . GLY A 1 152 ? -16.518 6.593 2.351 1.00 90.44 152 GLY A C 1
ATOM 1127 O O . GLY A 1 152 ? -16.225 7.375 1.448 1.00 90.44 152 GLY A O 1
ATOM 1128 N N . SER A 1 153 ? -15.889 6.611 3.528 1.00 91.19 153 SER A N 1
ATOM 1129 C CA . SER A 1 153 ? -14.790 7.524 3.827 1.00 91.19 153 SER A CA 1
ATOM 1130 C C . SER A 1 153 ? -13.482 7.108 3.157 1.00 91.19 153 SER A C 1
ATOM 1132 O O . SER A 1 153 ? -13.271 5.950 2.798 1.00 91.19 153 SER A O 1
ATOM 1134 N N . GLU A 1 154 ? -12.551 8.056 3.052 1.00 92.25 154 GLU A N 1
ATOM 1135 C CA . GLU A 1 154 ? -11.170 7.767 2.666 1.00 92.25 154 GLU A CA 1
ATOM 1136 C C . GLU A 1 154 ? -10.352 7.233 3.850 1.00 92.25 154 GLU A C 1
ATOM 1138 O O . GLU A 1 154 ? -10.313 7.834 4.930 1.00 92.25 154 GLU A O 1
ATOM 1143 N N . TYR A 1 155 ? -9.641 6.136 3.608 1.00 94.31 155 TYR A N 1
ATOM 1144 C CA . TYR A 1 155 ? -8.725 5.491 4.539 1.00 94.31 155 TYR A CA 1
ATOM 1145 C C . TYR A 1 155 ? -7.359 5.284 3.893 1.00 94.31 155 TYR A C 1
ATOM 1147 O O . TYR A 1 155 ? -7.181 5.362 2.676 1.00 94.31 155 TYR A O 1
ATOM 1155 N N . THR A 1 156 ? -6.393 4.975 4.744 1.00 95.19 156 THR A N 1
ATOM 1156 C CA . THR A 1 156 ? -5.032 4.659 4.344 1.00 95.19 156 THR A CA 1
ATOM 1157 C C . THR A 1 156 ? -4.592 3.373 5.026 1.00 95.19 156 THR A C 1
ATOM 1159 O O . THR A 1 156 ? -4.725 3.250 6.245 1.00 95.19 156 THR A O 1
ATOM 1162 N N . VAL A 1 157 ? -4.026 2.438 4.263 1.00 95.94 157 VAL A N 1
ATOM 1163 C CA . VAL A 1 157 ? -3.185 1.375 4.828 1.00 95.94 157 VAL A CA 1
ATOM 1164 C C . VAL A 1 157 ? -1.738 1.821 4.743 1.00 95.94 157 VAL A C 1
ATOM 1166 O O . VAL A 1 157 ? -1.265 2.146 3.658 1.00 95.94 157 VAL A O 1
ATOM 1169 N N . GLY A 1 158 ? -1.044 1.864 5.875 1.00 94.69 158 GLY A N 1
ATOM 1170 C CA . GLY A 1 158 ? 0.338 2.316 5.965 1.00 94.69 158 GLY A CA 1
ATOM 1171 C C . GLY A 1 158 ? 1.304 1.213 6.385 1.00 94.69 158 GLY A C 1
ATOM 1172 O O . GLY A 1 158 ? 0.945 0.272 7.087 1.00 94.69 158 GLY A O 1
ATOM 1173 N N . LEU A 1 159 ? 2.556 1.359 5.971 1.00 94.31 159 LEU A N 1
ATOM 1174 C CA . LEU A 1 159 ? 3.714 0.578 6.373 1.00 94.31 159 LEU A CA 1
ATOM 1175 C C . LEU A 1 159 ? 4.737 1.558 6.946 1.00 94.31 159 LEU A C 1
ATOM 1177 O O . LEU A 1 159 ? 5.286 2.410 6.239 1.00 94.31 159 LEU A O 1
ATOM 1181 N N . ARG A 1 160 ? 4.982 1.459 8.252 1.00 92.25 160 ARG A N 1
ATOM 1182 C CA . ARG A 1 160 ? 5.988 2.272 8.940 1.00 92.25 160 ARG A CA 1
ATOM 1183 C C . ARG A 1 160 ? 7.306 1.515 8.947 1.00 92.25 160 ARG A C 1
ATOM 1185 O O . ARG A 1 160 ? 7.378 0.412 9.489 1.00 92.25 160 ARG A O 1
ATOM 1192 N N . MET A 1 161 ? 8.342 2.108 8.363 1.00 91.00 161 MET A N 1
ATOM 1193 C CA . MET A 1 161 ? 9.677 1.512 8.328 1.00 91.00 161 MET A CA 1
ATOM 1194 C C . MET A 1 161 ? 10.563 2.010 9.471 1.00 91.00 161 MET A C 1
ATOM 1196 O O . MET A 1 161 ? 10.600 3.207 9.767 1.00 91.00 161 MET A O 1
ATOM 1200 N N . LEU A 1 162 ? 11.365 1.107 10.030 1.00 86.62 162 LEU A N 1
ATOM 1201 C CA . LEU A 1 162 ? 12.466 1.445 10.922 1.00 86.62 162 LEU A CA 1
ATOM 1202 C C . LEU A 1 162 ? 13.489 2.311 10.188 1.00 86.62 162 LEU A C 1
ATOM 1204 O O . LEU A 1 162 ? 14.029 1.918 9.148 1.00 86.62 162 LEU A O 1
ATOM 1208 N N . GLY A 1 163 ? 13.809 3.470 10.757 1.00 76.81 163 GLY A N 1
ATOM 1209 C CA . GLY A 1 163 ? 14.821 4.382 10.226 1.00 76.81 163 GLY A CA 1
ATOM 1210 C C . GLY A 1 163 ? 14.393 5.127 8.960 1.00 76.81 163 GLY A C 1
ATOM 1211 O O . GLY A 1 163 ? 15.259 5.651 8.262 1.00 76.81 163 GLY A O 1
ATOM 1212 N N . ALA A 1 164 ? 13.094 5.154 8.640 1.00 78.69 164 ALA A N 1
ATOM 1213 C CA . ALA A 1 164 ? 12.552 6.180 7.755 1.00 78.69 164 ALA A CA 1
ATOM 1214 C C . ALA A 1 164 ? 12.617 7.557 8.447 1.00 78.69 164 ALA A C 1
ATOM 1216 O O . ALA A 1 164 ? 12.586 7.618 9.683 1.00 78.69 164 ALA A O 1
ATOM 1217 N N . PRO A 1 165 ? 12.695 8.665 7.685 1.00 78.00 165 PRO A N 1
ATOM 1218 C CA . PRO A 1 165 ? 12.589 10.002 8.256 1.00 78.00 165 PRO A CA 1
ATOM 1219 C C . PRO A 1 165 ? 11.325 10.140 9.114 1.00 78.00 165 PRO A C 1
ATOM 1221 O O . PRO A 1 165 ? 10.274 9.576 8.797 1.00 78.00 165 PRO A O 1
ATOM 1224 N N . ALA A 1 166 ? 11.433 10.885 10.215 1.00 73.06 166 ALA A N 1
ATOM 1225 C CA . ALA A 1 166 ? 10.366 10.988 11.202 1.00 73.06 166 ALA A CA 1
ATOM 1226 C C . ALA A 1 166 ? 9.038 11.430 10.559 1.00 73.06 166 ALA A C 1
ATOM 1228 O O . ALA A 1 166 ? 8.953 12.486 9.935 1.00 73.06 166 ALA A O 1
ATOM 1229 N N . GLY A 1 167 ? 7.994 10.615 10.738 1.00 75.94 167 GLY A N 1
ATOM 1230 C CA . GLY A 1 167 ? 6.642 10.899 10.253 1.00 75.94 167 GLY A CA 1
ATOM 1231 C C . GLY A 1 167 ? 6.332 10.429 8.827 1.00 75.94 167 GLY A C 1
ATOM 1232 O O . GLY A 1 167 ? 5.170 10.526 8.431 1.00 75.94 167 GLY A O 1
ATOM 1233 N N . ILE A 1 168 ? 7.308 9.900 8.077 1.00 84.81 168 ILE A N 1
ATOM 1234 C CA . ILE A 1 168 ? 7.051 9.289 6.765 1.00 84.81 168 ILE A CA 1
ATOM 1235 C C . ILE A 1 168 ? 6.568 7.848 6.953 1.00 84.81 168 ILE A C 1
ATOM 1237 O O . ILE A 1 168 ? 7.206 7.046 7.637 1.00 84.81 168 ILE A O 1
ATOM 1241 N N . GLN A 1 169 ? 5.450 7.514 6.312 1.00 90.06 169 GLN A N 1
ATOM 1242 C CA . GLN A 1 169 ? 4.957 6.145 6.165 1.00 90.06 169 GLN A CA 1
ATOM 1243 C C . GLN A 1 169 ? 4.682 5.850 4.694 1.00 90.06 169 GLN A C 1
ATOM 1245 O O . GLN A 1 169 ? 4.175 6.710 3.980 1.00 90.06 169 GLN A O 1
ATOM 1250 N N . HIS A 1 170 ? 4.977 4.639 4.240 1.00 93.19 170 HIS A N 1
ATOM 1251 C CA . HIS A 1 170 ? 4.547 4.185 2.920 1.00 93.19 170 HIS A CA 1
ATOM 1252 C C . HIS A 1 170 ? 3.086 3.813 2.996 1.00 93.19 170 HIS A C 1
ATOM 1254 O O . HIS A 1 170 ? 2.720 2.994 3.825 1.00 93.19 170 HIS A O 1
ATOM 1260 N N . ALA A 1 171 ? 2.244 4.414 2.176 1.00 94.12 171 ALA A N 1
ATOM 1261 C CA . ALA A 1 171 ? 0.810 4.354 2.353 1.00 94.12 171 ALA A CA 1
ATOM 1262 C C . ALA A 1 171 ? 0.079 4.124 1.033 1.00 94.12 171 ALA A C 1
ATOM 1264 O O . ALA A 1 171 ? 0.441 4.674 -0.007 1.00 94.12 171 ALA A O 1
ATOM 1265 N N . PHE A 1 172 ? -0.985 3.334 1.112 1.00 95.00 172 PHE A N 1
ATOM 1266 C CA . PHE A 1 172 ? -1.961 3.128 0.057 1.00 95.00 172 PHE A CA 1
ATOM 1267 C C . PHE A 1 172 ? -3.275 3.783 0.478 1.00 95.00 172 PHE A C 1
ATOM 1269 O O . PHE A 1 172 ? -3.883 3.388 1.477 1.00 95.00 172 PHE A O 1
ATOM 1276 N N . LYS A 1 173 ? -3.693 4.810 -0.263 1.00 94.31 173 LYS A N 1
ATOM 1277 C CA . LYS A 1 173 ? -4.933 5.551 -0.009 1.00 94.31 173 LYS A CA 1
ATOM 1278 C C . LYS A 1 173 ? -6.076 4.941 -0.817 1.00 94.31 173 LYS A C 1
ATOM 1280 O O . LYS A 1 173 ? -5.909 4.676 -2.003 1.00 94.31 173 LYS A O 1
ATOM 1285 N N . PHE A 1 174 ? -7.236 4.760 -0.193 1.00 94.88 174 PHE A N 1
ATOM 1286 C CA . PHE A 1 174 ? -8.426 4.211 -0.841 1.00 94.88 174 PHE A CA 1
ATOM 1287 C C . PHE A 1 174 ? -9.713 4.790 -0.246 1.00 94.88 174 PHE A C 1
ATOM 1289 O O . PHE A 1 174 ? -9.746 5.206 0.912 1.00 94.88 174 PHE A O 1
ATOM 1296 N N . THR A 1 175 ? -10.787 4.778 -1.030 1.00 95.19 175 THR A N 1
ATOM 1297 C CA . THR A 1 175 ? -12.148 5.041 -0.545 1.00 95.19 175 THR A CA 1
ATOM 1298 C C . THR A 1 175 ? -12.769 3.717 -0.123 1.00 95.19 175 THR A C 1
ATOM 1300 O O . THR A 1 175 ? -12.715 2.744 -0.873 1.00 95.19 175 THR A O 1
ATOM 1303 N N . ALA A 1 176 ? -13.310 3.645 1.091 1.00 92.88 176 ALA A N 1
ATOM 1304 C CA . ALA A 1 176 ? -13.834 2.396 1.619 1.00 92.88 176 ALA A CA 1
ATOM 1305 C C . ALA A 1 176 ? -15.162 2.016 0.954 1.00 92.88 176 ALA A C 1
ATOM 1307 O O . ALA A 1 176 ? -16.171 2.704 1.096 1.00 92.88 176 ALA A O 1
ATOM 1308 N N . GLU A 1 177 ? -15.168 0.859 0.299 1.00 95.19 177 GLU A N 1
ATOM 1309 C CA . GLU A 1 177 ? -16.338 0.237 -0.316 1.00 95.19 177 GLU A CA 1
ATOM 1310 C C . GLU A 1 177 ? -16.401 -1.241 0.087 1.00 95.19 177 GLU A C 1
ATOM 1312 O O . GLU A 1 177 ? -15.379 -1.863 0.382 1.00 95.19 177 GLU A O 1
ATOM 1317 N N . ALA A 1 178 ? -17.603 -1.821 0.136 1.00 95.38 178 ALA A N 1
ATOM 1318 C CA . ALA A 1 178 ? -17.752 -3.241 0.443 1.00 95.38 178 ALA A CA 1
ATOM 1319 C C . ALA A 1 178 ? -17.226 -4.092 -0.723 1.00 95.38 178 ALA A C 1
ATOM 1321 O O . ALA A 1 178 ? -17.646 -3.921 -1.864 1.00 95.38 178 ALA A O 1
ATOM 1322 N N . GLY A 1 179 ? -16.336 -5.037 -0.432 1.00 94.38 179 GLY A N 1
ATOM 1323 C CA . GLY A 1 179 ? -15.675 -5.846 -1.450 1.00 94.38 179 GLY A CA 1
ATOM 1324 C C . GLY A 1 179 ? -14.260 -6.238 -1.050 1.00 94.38 179 GLY A C 1
ATOM 1325 O O . GLY A 1 179 ? -13.857 -6.082 0.101 1.00 94.38 179 GLY A O 1
ATOM 1326 N N . ARG A 1 180 ? -13.509 -6.765 -2.016 1.00 94.50 180 ARG A N 1
ATOM 1327 C CA . ARG A 1 180 ? -12.118 -7.185 -1.840 1.00 94.50 180 ARG A CA 1
ATOM 1328 C C . ARG A 1 180 ? -11.202 -6.134 -2.458 1.00 94.50 180 ARG A C 1
ATOM 1330 O O . ARG A 1 180 ? -11.231 -5.939 -3.669 1.00 94.50 180 ARG A O 1
ATOM 1337 N N . LEU A 1 181 ? -10.404 -5.470 -1.630 1.00 95.94 181 LEU A N 1
ATOM 1338 C CA . LEU A 1 181 ? -9.425 -4.474 -2.052 1.00 95.94 181 LEU A CA 1
ATOM 1339 C C . LEU A 1 181 ? -8.029 -5.094 -2.041 1.00 95.94 181 LEU A C 1
ATOM 1341 O O . LEU A 1 181 ? -7.515 -5.434 -0.977 1.00 95.94 181 LEU A O 1
ATOM 1345 N N . GLU A 1 182 ? -7.417 -5.221 -3.215 1.00 94.88 182 GLU A N 1
ATOM 1346 C CA . GLU A 1 182 ? -6.035 -5.683 -3.375 1.00 94.88 182 GLU A CA 1
ATOM 1347 C C . GLU A 1 182 ? -5.082 -4.487 -3.469 1.00 94.88 182 GLU A C 1
ATOM 1349 O O . GLU A 1 182 ? -5.341 -3.531 -4.197 1.00 94.88 182 GLU A O 1
ATOM 1354 N N . MET A 1 183 ? -3.978 -4.539 -2.726 1.00 94.81 183 MET A N 1
ATOM 1355 C CA . MET A 1 183 ? -3.004 -3.453 -2.615 1.00 94.81 183 MET A CA 1
ATOM 1356 C C . MET A 1 183 ? -1.599 -4.027 -2.801 1.00 94.81 183 MET A C 1
ATOM 1358 O O . MET A 1 183 ? -1.062 -4.662 -1.890 1.00 94.81 183 MET A O 1
ATOM 1362 N N . CYS A 1 184 ? -0.991 -3.826 -3.969 1.00 93.31 184 CYS A N 1
ATOM 1363 C CA . CYS A 1 184 ? 0.389 -4.251 -4.211 1.00 93.31 184 CYS A CA 1
ATOM 1364 C C . CYS A 1 184 ? 1.370 -3.289 -3.531 1.00 93.31 184 CYS A C 1
ATOM 1366 O O . CYS A 1 184 ? 1.173 -2.076 -3.564 1.00 93.31 184 CYS A O 1
ATOM 1368 N N . PHE A 1 185 ? 2.463 -3.799 -2.959 1.00 92.31 185 PHE A N 1
ATOM 1369 C CA . PHE A 1 185 ? 3.435 -2.962 -2.243 1.00 92.31 185 PHE A CA 1
ATOM 1370 C C . PHE A 1 185 ? 4.126 -1.929 -3.137 1.00 92.31 185 PHE A C 1
ATOM 1372 O O . PHE A 1 185 ? 4.421 -0.829 -2.679 1.00 92.31 185 PHE A O 1
ATOM 1379 N N . ARG A 1 186 ? 4.312 -2.234 -4.425 1.00 89.31 186 ARG A N 1
ATOM 1380 C CA . ARG A 1 186 ? 4.763 -1.278 -5.455 1.00 89.31 186 ARG A CA 1
ATOM 1381 C C . ARG A 1 186 ? 3.887 -0.031 -5.611 1.00 89.31 186 ARG A C 1
ATOM 1383 O O . ARG A 1 186 ? 4.377 0.970 -6.120 1.00 89.31 186 ARG A O 1
ATOM 1390 N N . ASP A 1 187 ? 2.624 -0.088 -5.194 1.00 91.69 187 ASP A N 1
ATOM 1391 C CA . ASP A 1 187 ? 1.681 1.025 -5.328 1.00 91.69 187 ASP A CA 1
ATOM 1392 C C . ASP A 1 187 ? 1.608 1.873 -4.038 1.00 91.69 187 ASP A C 1
ATOM 1394 O O . ASP A 1 187 ? 0.890 2.872 -3.985 1.00 91.69 187 ASP A O 1
ATOM 1398 N N . PHE A 1 188 ? 2.362 1.506 -2.990 1.00 92.69 188 PHE A N 1
ATOM 1399 C CA . PHE A 1 188 ? 2.464 2.292 -1.761 1.00 92.69 188 PHE A CA 1
ATOM 1400 C C . PHE A 1 188 ? 3.388 3.488 -1.974 1.00 92.69 188 PHE A C 1
ATOM 1402 O O . PHE A 1 188 ? 4.550 3.344 -2.352 1.00 92.69 188 PHE A O 1
ATOM 1409 N N . GLN A 1 189 ? 2.890 4.676 -1.649 1.00 91.62 189 GLN A N 1
ATOM 1410 C CA . GLN A 1 189 ? 3.620 5.927 -1.824 1.00 91.62 189 GLN A CA 1
ATOM 1411 C C . GLN A 1 189 ? 4.128 6.449 -0.479 1.00 91.62 189 GLN A C 1
ATOM 1413 O O . GLN A 1 189 ? 3.422 6.322 0.524 1.00 91.62 189 GLN A O 1
ATOM 1418 N N . PRO A 1 190 ? 5.316 7.068 -0.410 1.00 91.38 190 PRO A N 1
ATOM 1419 C CA . PRO A 1 190 ? 5.757 7.719 0.815 1.00 91.38 190 PRO A CA 1
ATOM 1420 C C . PRO A 1 190 ? 4.829 8.897 1.127 1.00 91.38 190 PRO A C 1
ATOM 1422 O O . PRO A 1 190 ? 4.658 9.804 0.316 1.00 91.38 190 PRO A O 1
ATOM 1425 N N . MET A 1 191 ? 4.211 8.895 2.305 1.00 88.62 191 MET A N 1
ATOM 1426 C CA . MET A 1 191 ? 3.296 9.935 2.763 1.00 88.62 191 MET A CA 1
ATOM 1427 C C . MET A 1 191 ? 3.744 10.514 4.102 1.00 88.62 191 MET A C 1
ATOM 1429 O O . MET A 1 191 ? 4.065 9.789 5.042 1.00 88.62 191 MET A O 1
ATOM 1433 N N . LEU A 1 192 ? 3.676 11.839 4.209 1.00 85.38 192 LEU A N 1
ATOM 1434 C CA . LEU A 1 192 ? 3.842 12.592 5.448 1.00 85.38 192 LEU A CA 1
ATOM 1435 C C . LEU A 1 192 ? 2.528 13.315 5.735 1.00 85.38 192 LEU A C 1
ATOM 1437 O O . LEU A 1 192 ? 2.081 14.126 4.926 1.00 85.38 192 LEU A O 1
ATOM 1441 N N . GLN A 1 193 ? 1.890 13.003 6.867 1.00 78.88 193 GLN A N 1
ATOM 1442 C CA . GLN A 1 193 ? 0.622 13.632 7.276 1.00 78.88 193 GLN A CA 1
ATOM 1443 C C . GLN A 1 193 ? -0.460 13.606 6.168 1.00 78.88 193 GLN A C 1
ATOM 1445 O O . GLN A 1 193 ? -1.172 14.580 5.950 1.00 78.88 193 GLN A O 1
ATOM 1450 N N . GLY A 1 194 ? -0.565 12.490 5.434 1.00 76.56 194 GLY A N 1
ATOM 1451 C CA . GLY A 1 194 ? -1.543 12.309 4.350 1.00 76.56 194 GLY A CA 1
ATOM 1452 C C . GLY A 1 194 ? -1.148 12.927 3.002 1.00 76.56 194 GLY A C 1
ATOM 1453 O O . GLY A 1 194 ? -1.946 12.904 2.068 1.00 76.56 194 GLY A O 1
ATOM 1454 N N . ARG A 1 195 ? 0.069 13.473 2.876 1.00 82.38 195 ARG A N 1
ATOM 1455 C CA . ARG A 1 195 ? 0.580 14.069 1.633 1.00 82.38 195 ARG A CA 1
ATOM 1456 C C . ARG A 1 195 ? 1.713 13.242 1.053 1.00 82.38 195 ARG A C 1
ATOM 1458 O O . ARG A 1 195 ? 2.701 12.990 1.746 1.00 82.38 195 ARG A O 1
ATOM 1465 N N . VAL A 1 196 ? 1.582 12.890 -0.222 1.00 86.44 196 VAL A N 1
ATOM 1466 C CA . VAL A 1 196 ? 2.606 12.176 -0.994 1.00 86.44 196 VAL A CA 1
ATOM 1467 C C . VAL A 1 196 ? 3.892 13.000 -1.035 1.00 86.44 196 VAL A C 1
ATOM 1469 O O . VAL A 1 196 ? 3.857 14.201 -1.308 1.00 86.44 196 VAL A O 1
ATOM 1472 N N . GLN A 1 197 ? 5.010 12.360 -0.717 1.00 86.00 197 GLN A N 1
ATOM 1473 C CA . GLN A 1 197 ? 6.345 12.940 -0.775 1.00 86.00 197 GLN A CA 1
ATOM 1474 C C . GLN A 1 197 ? 7.014 12.613 -2.118 1.00 86.00 197 GLN A C 1
ATOM 1476 O O . GLN A 1 197 ? 6.692 11.589 -2.722 1.00 86.00 197 GLN A O 1
ATOM 1481 N N . PRO A 1 198 ? 7.935 13.464 -2.603 1.00 78.81 198 PRO A N 1
ATOM 1482 C CA . PRO A 1 198 ? 8.731 13.169 -3.791 1.00 78.81 198 PRO A CA 1
ATOM 1483 C C . PRO A 1 198 ? 9.523 11.861 -3.630 1.00 78.81 198 PRO A C 1
ATOM 1485 O O . PRO A 1 198 ? 10.053 11.575 -2.558 1.00 78.81 198 PRO A O 1
ATOM 1488 N N . ASP A 1 199 ? 9.608 11.091 -4.712 1.00 64.19 199 ASP A N 1
ATOM 1489 C CA . ASP A 1 199 ? 10.037 9.680 -4.749 1.00 64.19 199 ASP A CA 1
ATOM 1490 C C . ASP A 1 199 ? 11.541 9.440 -4.456 1.00 64.19 199 ASP A C 1
ATOM 1492 O O . ASP A 1 199 ? 11.985 8.303 -4.331 1.00 64.19 199 ASP A O 1
ATOM 1496 N N . ASP A 1 200 ? 12.355 10.495 -4.334 1.00 57.00 200 ASP A N 1
ATOM 1497 C CA . ASP A 1 200 ? 13.812 10.404 -4.552 1.00 57.00 200 ASP A CA 1
ATOM 1498 C C . ASP A 1 200 ? 14.611 9.724 -3.414 1.00 57.00 200 ASP A C 1
ATOM 1500 O O . ASP A 1 200 ? 15.737 9.285 -3.628 1.00 57.00 200 ASP A O 1
ATOM 1504 N N . GLU A 1 201 ? 14.052 9.566 -2.203 1.00 56.81 201 GLU A N 1
ATOM 1505 C CA . GLU A 1 201 ? 14.838 9.069 -1.048 1.00 56.81 201 GLU A CA 1
ATOM 1506 C C . GLU A 1 201 ? 14.196 7.953 -0.211 1.00 56.81 201 GLU A C 1
ATOM 1508 O O . GLU A 1 201 ? 14.840 7.398 0.683 1.00 56.81 201 GLU A O 1
ATOM 1513 N N . THR A 1 202 ? 12.941 7.576 -0.464 1.00 69.12 202 THR A N 1
ATOM 1514 C CA . THR A 1 202 ? 12.219 6.656 0.432 1.00 69.12 202 THR A CA 1
ATOM 1515 C C . THR A 1 202 ? 11.599 5.502 -0.333 1.00 69.12 202 THR A C 1
ATOM 1517 O O . THR A 1 202 ? 10.388 5.389 -0.462 1.00 69.12 202 THR A O 1
ATOM 1520 N N . ARG A 1 203 ? 12.438 4.588 -0.822 1.00 81.44 203 ARG A N 1
ATOM 1521 C CA . ARG A 1 203 ? 11.961 3.300 -1.338 1.00 81.44 203 ARG A CA 1
ATOM 1522 C C . ARG A 1 203 ? 11.411 2.445 -0.192 1.00 81.44 203 ARG A C 1
ATOM 1524 O O . ARG A 1 203 ? 12.051 2.334 0.853 1.00 81.44 203 ARG A O 1
ATOM 1531 N N . LEU A 1 204 ? 10.266 1.800 -0.411 1.00 88.69 204 LEU A N 1
ATOM 1532 C CA . LEU A 1 204 ? 9.728 0.798 0.509 1.00 88.69 204 LEU A CA 1
ATOM 1533 C C . LEU A 1 204 ? 10.656 -0.427 0.554 1.00 88.69 204 LEU A C 1
ATOM 1535 O O . LEU A 1 204 ? 10.905 -1.067 -0.469 1.00 88.69 204 LEU A O 1
ATOM 1539 N N . VAL A 1 205 ? 11.162 -0.747 1.744 1.00 89.44 205 VAL A N 1
ATOM 1540 C CA . VAL A 1 205 ? 11.977 -1.937 2.028 1.00 89.44 205 VAL A CA 1
ATOM 1541 C C . VAL A 1 205 ? 11.214 -2.788 3.037 1.00 89.44 205 VAL A C 1
ATOM 1543 O O . VAL A 1 205 ? 11.123 -2.425 4.211 1.00 89.44 205 VAL A O 1
ATOM 1546 N N . LEU A 1 206 ? 10.638 -3.900 2.577 1.00 91.00 206 LEU A N 1
ATOM 1547 C CA . LEU A 1 206 ? 9.696 -4.719 3.349 1.00 91.00 206 LEU A CA 1
ATOM 1548 C C . LEU A 1 206 ? 10.332 -5.321 4.608 1.00 91.00 206 LEU A C 1
ATOM 1550 O O . LEU A 1 206 ? 9.686 -5.395 5.648 1.00 91.00 206 LEU A O 1
ATOM 1554 N N . GLU A 1 207 ? 11.620 -5.657 4.555 1.00 89.62 207 GLU A N 1
ATOM 1555 C CA . GLU A 1 207 ? 12.401 -6.181 5.683 1.00 89.62 207 GLU A CA 1
ATOM 1556 C C . GLU A 1 207 ? 12.600 -5.151 6.803 1.00 89.62 207 GLU A C 1
ATOM 1558 O O . GLU A 1 207 ? 12.937 -5.509 7.929 1.00 89.62 207 GLU A O 1
ATOM 1563 N N . ARG A 1 208 ? 12.413 -3.861 6.499 1.00 91.31 208 ARG A N 1
ATOM 1564 C CA . ARG A 1 208 ? 12.517 -2.760 7.464 1.00 91.31 208 ARG A CA 1
ATOM 1565 C C . ARG A 1 208 ? 11.160 -2.308 7.988 1.00 91.31 208 ARG A C 1
ATOM 1567 O O . ARG A 1 208 ? 11.124 -1.389 8.802 1.00 91.31 208 ARG A O 1
ATOM 1574 N N . VAL A 1 209 ? 10.053 -2.891 7.531 1.00 93.00 209 VAL A N 1
ATOM 1575 C CA . VAL A 1 209 ? 8.717 -2.530 8.017 1.00 93.00 209 VAL A CA 1
ATOM 1576 C C . VAL A 1 209 ? 8.540 -3.035 9.448 1.00 93.00 209 VAL A C 1
ATOM 1578 O O . VAL A 1 209 ? 8.647 -4.226 9.719 1.00 93.00 209 VAL A O 1
ATOM 1581 N N . GLU A 1 210 ? 8.240 -2.124 10.372 1.00 93.19 210 GLU A N 1
ATOM 1582 C CA . GLU A 1 210 ? 8.010 -2.438 11.787 1.00 93.19 210 GLU A CA 1
ATOM 1583 C C . GLU A 1 210 ? 6.539 -2.585 12.135 1.00 93.19 210 GLU A C 1
ATOM 1585 O O . GLU A 1 210 ? 6.196 -3.305 13.073 1.00 93.19 210 GLU A O 1
ATOM 1590 N N . SER A 1 211 ? 5.662 -1.873 11.430 1.00 92.69 211 SER A N 1
ATOM 1591 C CA . SER A 1 211 ? 4.229 -1.925 11.697 1.00 92.69 211 SER A CA 1
ATOM 1592 C C . SER A 1 211 ? 3.389 -1.636 10.463 1.00 92.69 211 SER A C 1
ATOM 1594 O O . SER A 1 211 ? 3.792 -0.880 9.577 1.00 92.69 211 SER A O 1
ATOM 1596 N N . ILE A 1 212 ? 2.212 -2.256 10.450 1.00 93.75 212 ILE A N 1
ATOM 1597 C CA . ILE A 1 212 ? 1.129 -2.023 9.503 1.00 93.75 212 ILE A CA 1
ATOM 1598 C C . ILE A 1 212 ? 0.081 -1.170 10.209 1.00 93.75 212 ILE A C 1
ATOM 1600 O O . ILE A 1 212 ? -0.313 -1.482 11.335 1.00 93.75 212 ILE A O 1
ATOM 1604 N N . THR A 1 213 ? -0.388 -0.119 9.549 1.00 94.50 213 THR A N 1
ATOM 1605 C CA . THR A 1 213 ? -1.412 0.782 10.074 1.00 94.50 213 THR A CA 1
ATOM 1606 C C . THR A 1 213 ? -2.656 0.763 9.198 1.00 94.50 213 THR A C 1
ATOM 1608 O O . THR A 1 213 ? -2.574 0.663 7.977 1.00 94.50 213 THR A O 1
ATOM 1611 N N . ILE A 1 214 ? -3.824 0.883 9.824 1.00 95.19 214 ILE A N 1
ATOM 1612 C CA . ILE A 1 214 ? -5.069 1.271 9.156 1.00 95.19 214 ILE A CA 1
ATOM 1613 C C . ILE A 1 214 ? -5.456 2.613 9.757 1.00 95.19 214 ILE A C 1
ATOM 1615 O O . ILE A 1 214 ? -5.599 2.729 10.974 1.00 95.19 214 ILE A O 1
ATOM 1619 N N . GLN A 1 215 ? -5.564 3.639 8.922 1.00 94.50 215 GLN A N 1
ATOM 1620 C CA . GLN A 1 215 ? -5.690 5.021 9.360 1.00 94.50 215 GLN A CA 1
ATOM 1621 C C . GLN A 1 215 ? -6.851 5.717 8.657 1.00 94.50 215 GLN A C 1
ATOM 1623 O O . GLN A 1 215 ? -6.969 5.685 7.435 1.00 94.50 215 GLN A O 1
ATOM 1628 N N . LYS A 1 216 ? -7.678 6.403 9.444 1.00 92.69 216 LYS A N 1
ATOM 1629 C CA . LYS A 1 216 ? -8.644 7.389 8.972 1.00 92.69 216 LYS A CA 1
ATOM 1630 C C . LYS A 1 216 ? -8.013 8.774 9.101 1.00 92.69 216 LYS A C 1
ATOM 1632 O O . LYS A 1 216 ? -7.529 9.154 10.171 1.00 92.69 216 LYS A O 1
ATOM 1637 N N . HIS A 1 217 ? -8.031 9.528 8.008 1.00 84.81 217 HIS A N 1
ATOM 1638 C CA . HIS A 1 217 ? -7.639 10.935 7.998 1.00 84.81 217 HIS A CA 1
ATOM 1639 C C . HIS A 1 217 ? -8.869 11.836 8.117 1.00 84.81 217 HIS A C 1
ATOM 1641 O O . HIS A 1 217 ? -9.958 11.482 7.654 1.00 84.81 217 HIS A O 1
ATOM 1647 N N . GLY A 1 218 ? -8.688 13.003 8.733 1.00 78.56 218 GLY A N 1
ATOM 1648 C CA . GLY A 1 218 ? -9.685 14.065 8.726 1.00 78.56 218 GLY A CA 1
ATOM 1649 C C . GLY A 1 218 ? -10.025 14.519 7.313 1.00 78.56 218 GLY A C 1
ATOM 1650 O O . GLY A 1 218 ? -9.144 14.906 6.547 1.00 78.56 218 GLY A O 1
ATOM 1651 N N . SER A 1 219 ? -11.313 14.495 6.992 1.00 67.19 219 SER A N 1
ATOM 1652 C CA . SER A 1 219 ? -11.900 15.254 5.888 1.00 67.19 219 SER A CA 1
ATOM 1653 C C . SER A 1 219 ? -11.954 16.738 6.287 1.00 67.19 219 SER A C 1
ATOM 1655 O O . SER A 1 219 ? -11.956 17.052 7.477 1.00 67.19 219 SER A O 1
ATOM 1657 N N . ASN A 1 220 ? -12.089 17.667 5.333 1.00 64.19 220 ASN A N 1
ATOM 1658 C CA . ASN A 1 220 ? -12.524 19.048 5.623 1.00 64.19 220 ASN A CA 1
ATOM 1659 C C . ASN A 1 220 ? -14.012 19.060 6.055 1.00 64.19 220 ASN A C 1
ATOM 1661 O O . ASN A 1 220 ? -14.861 19.632 5.374 1.00 64.19 220 ASN A O 1
ATOM 1665 N N . GLY A 1 221 ? -14.336 18.340 7.128 1.00 59.19 221 GLY A N 1
ATOM 1666 C CA . GLY A 1 221 ? -15.681 18.024 7.593 1.00 59.19 221 GLY A CA 1
ATOM 1667 C C . GLY A 1 221 ? -15.986 18.585 8.989 1.00 59.19 221 GLY A C 1
ATOM 1668 O O . GLY A 1 221 ? -15.219 19.393 9.518 1.00 59.19 221 GLY A O 1
ATOM 1669 N N . PRO A 1 222 ? -17.132 18.199 9.580 1.00 61.16 222 PRO A N 1
ATOM 1670 C CA . PRO A 1 222 ? -17.554 18.655 10.903 1.00 61.16 222 PRO A CA 1
ATOM 1671 C C . PRO A 1 222 ? -16.569 18.253 12.007 1.00 61.16 222 PRO A C 1
ATOM 1673 O O . PRO A 1 222 ? -15.760 17.341 11.852 1.00 61.16 222 PRO A O 1
ATOM 1676 N N . SER A 1 223 ? -16.663 18.932 13.153 1.00 62.25 223 SER A N 1
ATOM 1677 C CA . SER A 1 223 ? -15.672 18.813 14.224 1.00 62.25 223 SER A CA 1
ATOM 1678 C C . SER A 1 223 ? -15.597 17.449 14.901 1.00 62.25 223 SER A C 1
ATOM 1680 O O . SER A 1 223 ? -14.570 17.162 15.503 1.00 62.25 223 SER A O 1
ATOM 1682 N N . HIS A 1 224 ? -16.638 16.619 14.789 1.00 77.19 224 HIS A N 1
ATOM 1683 C CA . HIS A 1 224 ? -16.671 15.246 15.287 1.00 77.19 224 HIS A CA 1
ATOM 1684 C C . HIS A 1 224 ? -17.305 14.330 14.237 1.00 77.19 224 HIS A C 1
ATOM 1686 O O . HIS A 1 224 ? -18.521 14.357 14.048 1.00 77.19 224 HIS A O 1
ATOM 1692 N N . GLU A 1 225 ? -16.492 13.529 13.551 1.00 83.62 225 GLU A N 1
ATOM 1693 C CA . GLU A 1 225 ? -16.949 12.618 12.496 1.00 83.62 225 GLU A CA 1
ATOM 1694 C C . GLU A 1 225 ? -16.772 11.160 12.955 1.00 83.62 225 GLU A C 1
ATOM 1696 O O . GLU A 1 225 ? -15.632 10.715 13.147 1.00 83.62 225 GLU A O 1
ATOM 1701 N N . PRO A 1 226 ? -17.866 10.407 13.187 1.00 92.00 226 PRO A N 1
ATOM 1702 C CA . PRO A 1 226 ? -17.764 8.979 13.441 1.00 92.00 226 PRO A CA 1
ATOM 1703 C C . PRO A 1 226 ? -17.364 8.256 12.155 1.00 92.00 226 PRO A C 1
ATOM 1705 O O . PRO A 1 226 ? -17.851 8.587 11.077 1.00 92.00 226 PRO A O 1
ATOM 1708 N N . PHE A 1 227 ? -16.518 7.240 12.279 1.00 93.44 227 PHE A N 1
ATOM 1709 C CA . PHE A 1 227 ? -16.131 6.386 11.158 1.00 93.44 227 PHE A CA 1
ATOM 1710 C C . PHE A 1 227 ? -16.248 4.912 11.546 1.00 93.44 227 PHE A C 1
ATOM 1712 O O . PHE A 1 227 ? -16.074 4.552 12.718 1.00 93.44 227 PHE A O 1
ATOM 1719 N N . SER A 1 228 ? -16.542 4.054 10.570 1.00 94.81 228 SER A N 1
ATOM 1720 C CA . SER A 1 228 ? -16.636 2.603 10.765 1.00 94.81 228 SER A CA 1
ATOM 1721 C C . SER A 1 228 ? -16.285 1.847 9.485 1.00 94.81 228 SER A C 1
ATOM 1723 O O . SER A 1 228 ? -16.892 2.032 8.430 1.00 94.81 228 SER A O 1
ATOM 1725 N N . LEU A 1 229 ? -15.315 0.945 9.617 1.00 95.56 229 LEU A N 1
ATOM 1726 C CA . LEU A 1 229 ? -14.857 0.035 8.580 1.00 95.56 229 LEU A CA 1
ATOM 1727 C C . LEU A 1 229 ? -14.890 -1.395 9.124 1.00 95.56 229 LEU A C 1
ATOM 1729 O O . LEU A 1 229 ? -14.130 -1.743 10.030 1.00 95.56 229 LEU A O 1
ATOM 1733 N N . VAL A 1 230 ? -15.765 -2.234 8.570 1.00 94.81 230 VAL A N 1
ATOM 1734 C CA . VAL A 1 230 ? -15.959 -3.616 9.025 1.00 94.81 230 VAL A CA 1
ATOM 1735 C C . VAL A 1 230 ? -15.285 -4.588 8.066 1.00 94.81 230 VAL A C 1
ATOM 1737 O O . VAL A 1 230 ? -15.673 -4.706 6.901 1.00 94.81 230 VAL A O 1
ATOM 1740 N N . LEU A 1 231 ? -14.326 -5.349 8.577 1.00 93.19 231 LEU A N 1
ATOM 1741 C CA . LEU A 1 231 ? -13.472 -6.265 7.832 1.00 93.19 231 LEU A CA 1
ATOM 1742 C C . LEU A 1 231 ? -13.847 -7.724 8.115 1.00 93.19 231 LEU A C 1
ATOM 1744 O O . LEU A 1 231 ? -13.978 -8.135 9.268 1.00 93.19 231 LEU A O 1
ATOM 1748 N N . ARG A 1 232 ? -13.962 -8.523 7.051 1.00 90.88 232 ARG A N 1
ATOM 1749 C CA . ARG A 1 232 ? -14.020 -9.991 7.125 1.00 90.88 232 ARG A CA 1
ATOM 1750 C C . ARG A 1 232 ? -12.634 -10.583 7.348 1.00 90.88 232 ARG A C 1
ATOM 1752 O O . ARG A 1 232 ? -12.495 -11.553 8.089 1.00 90.88 232 ARG A O 1
ATOM 1759 N N . SER A 1 233 ? -11.615 -10.014 6.701 1.00 89.38 233 SER A N 1
ATOM 1760 C CA . SER A 1 233 ? -10.223 -10.455 6.829 1.00 89.38 233 SER A CA 1
ATOM 1761 C C . SER A 1 233 ? -9.220 -9.411 6.330 1.00 89.38 233 SER A C 1
ATOM 1763 O O . SER A 1 233 ? -9.556 -8.524 5.540 1.00 89.38 233 SER A O 1
ATOM 1765 N N . VAL A 1 234 ? -7.974 -9.557 6.784 1.00 89.88 234 VAL A N 1
ATOM 1766 C CA . VAL A 1 234 ? -6.782 -8.911 6.225 1.00 89.88 234 VAL A CA 1
ATOM 1767 C C . VAL A 1 234 ? -5.800 -10.014 5.843 1.00 89.88 234 VAL A C 1
ATOM 1769 O O . VAL A 1 234 ? -5.403 -10.806 6.697 1.00 89.88 234 VAL A O 1
ATOM 1772 N N . CYS A 1 235 ? -5.423 -10.092 4.568 1.00 86.81 235 CYS A N 1
ATOM 1773 C CA . CYS A 1 235 ? -4.635 -11.207 4.032 1.00 86.81 235 CYS A CA 1
ATOM 1774 C C . CYS A 1 235 ? -3.415 -10.725 3.253 1.00 86.81 235 CYS A C 1
ATOM 1776 O O . CYS A 1 235 ? -3.396 -9.608 2.745 1.00 86.81 235 CYS A O 1
ATOM 1778 N N . GLY A 1 236 ? -2.403 -11.581 3.144 1.00 87.81 236 GLY A N 1
ATOM 1779 C CA . GLY A 1 236 ? -1.250 -11.342 2.285 1.00 87.81 236 GLY A CA 1
ATOM 1780 C C . GLY A 1 236 ? -1.508 -11.891 0.891 1.00 87.81 236 GLY A C 1
ATOM 1781 O O . GLY A 1 236 ? -2.111 -12.955 0.753 1.00 87.81 236 GLY A O 1
ATOM 1782 N N . ILE A 1 237 ? -1.036 -11.192 -0.139 1.00 89.06 237 ILE A N 1
ATOM 1783 C CA . ILE A 1 237 ? -0.979 -11.752 -1.488 1.00 89.06 237 ILE A CA 1
ATOM 1784 C C . ILE A 1 237 ? 0.375 -12.450 -1.635 1.00 89.06 237 ILE A C 1
ATOM 1786 O O . ILE A 1 237 ? 1.400 -11.761 -1.597 1.00 89.06 237 ILE A O 1
ATOM 1790 N N . PRO A 1 238 ? 0.413 -13.784 -1.798 1.00 85.69 238 PRO A N 1
ATOM 1791 C CA . PRO A 1 238 ? 1.673 -14.503 -1.887 1.00 85.69 238 PRO A CA 1
ATOM 1792 C C . PRO A 1 238 ? 2.448 -14.126 -3.153 1.00 85.69 238 PRO A C 1
ATOM 1794 O O . PRO A 1 238 ? 1.873 -13.831 -4.211 1.00 85.69 238 PRO A O 1
ATOM 1797 N N . GLY A 1 239 ? 3.772 -14.182 -3.037 1.00 82.25 239 GLY A N 1
ATOM 1798 C CA . GLY A 1 239 ? 4.712 -13.936 -4.123 1.00 82.25 239 GLY A CA 1
ATOM 1799 C C . GLY A 1 239 ? 5.580 -12.716 -3.857 1.00 82.25 239 GLY A C 1
ATOM 1800 O O . GLY A 1 239 ? 5.317 -11.933 -2.960 1.00 82.25 239 GLY A O 1
ATOM 1801 N N . ARG A 1 240 ? 6.626 -12.543 -4.661 1.00 78.44 240 ARG A N 1
ATOM 1802 C CA . ARG A 1 240 ? 7.501 -11.368 -4.603 1.00 78.44 240 ARG A CA 1
ATOM 1803 C C . ARG A 1 240 ? 7.308 -10.564 -5.879 1.00 78.44 240 ARG A C 1
ATOM 1805 O O . ARG A 1 240 ? 7.159 -11.160 -6.949 1.00 78.44 240 ARG A O 1
ATOM 1812 N N . ASP A 1 241 ? 7.319 -9.238 -5.781 1.00 68.12 241 ASP A N 1
ATOM 1813 C CA . ASP A 1 241 ? 7.368 -8.393 -6.973 1.00 68.12 241 ASP A CA 1
ATOM 1814 C C . ASP A 1 241 ? 8.670 -8.702 -7.721 1.00 68.12 241 ASP A C 1
ATOM 1816 O O . ASP A 1 241 ? 9.774 -8.424 -7.245 1.00 68.12 241 ASP A O 1
ATOM 1820 N N . LEU A 1 242 ? 8.547 -9.338 -8.887 1.00 58.53 242 LEU A N 1
ATOM 1821 C CA . LEU A 1 242 ? 9.683 -9.533 -9.775 1.00 58.53 242 LEU A CA 1
ATOM 1822 C C . LEU A 1 242 ? 10.196 -8.145 -10.186 1.00 58.53 242 LEU A C 1
ATOM 1824 O O . LEU A 1 242 ? 9.376 -7.271 -10.492 1.00 58.53 242 LEU A O 1
ATOM 1828 N N . PRO A 1 243 ? 11.524 -7.916 -10.214 1.00 61.62 243 PRO A N 1
ATOM 1829 C CA . PRO A 1 243 ? 12.054 -6.674 -10.753 1.00 61.62 243 PRO A CA 1
ATOM 1830 C C . PRO A 1 243 ? 11.471 -6.462 -12.156 1.00 61.62 243 PRO A C 1
ATOM 1832 O O . PRO A 1 243 ? 11.292 -7.446 -12.887 1.00 61.62 243 PRO A O 1
ATOM 1835 N N . PRO A 1 244 ? 11.148 -5.210 -12.537 1.00 55.62 244 PRO A N 1
ATOM 1836 C CA . PRO A 1 244 ? 10.625 -4.941 -13.865 1.00 55.62 244 PRO A CA 1
ATOM 1837 C C . PRO A 1 244 ? 11.570 -5.576 -14.889 1.00 55.62 244 PRO A C 1
ATOM 1839 O O . PRO A 1 244 ? 12.794 -5.489 -14.710 1.00 55.62 244 PRO A O 1
ATOM 1842 N N . PRO A 1 245 ? 11.039 -6.258 -15.923 1.00 52.91 245 PRO A N 1
ATOM 1843 C CA . PRO A 1 245 ? 11.886 -6.878 -16.927 1.00 52.91 245 PRO A CA 1
ATOM 1844 C C . PRO A 1 245 ? 12.853 -5.814 -17.455 1.00 52.91 245 PRO A C 1
ATOM 1846 O O . PRO A 1 245 ? 12.431 -4.666 -17.653 1.00 52.91 245 PRO A O 1
ATOM 1849 N N . PRO A 1 246 ? 14.146 -6.148 -17.639 1.00 56.94 246 PRO A N 1
ATOM 1850 C CA . PRO A 1 246 ? 15.113 -5.178 -18.124 1.00 56.94 246 PRO A CA 1
ATOM 1851 C C . PRO A 1 246 ? 14.560 -4.530 -19.398 1.00 56.94 246 PRO A C 1
ATOM 1853 O O . PRO A 1 246 ? 13.942 -5.235 -20.209 1.00 56.94 246 PRO A O 1
ATOM 1856 N N . PRO A 1 247 ? 14.739 -3.204 -19.581 1.00 62.03 247 PRO A N 1
ATOM 1857 C CA . PRO A 1 247 ? 14.277 -2.543 -20.790 1.00 62.03 247 PRO A CA 1
ATOM 1858 C C . PRO A 1 247 ? 14.805 -3.332 -21.990 1.00 62.03 247 PRO A C 1
ATOM 1860 O O . PRO A 1 247 ? 15.957 -3.785 -21.950 1.00 62.03 247 PRO A O 1
ATOM 1863 N N . PRO A 1 248 ? 13.981 -3.550 -23.031 1.00 62.69 248 PRO A N 1
ATOM 1864 C CA . PRO A 1 248 ? 14.383 -4.374 -24.158 1.00 62.69 248 PRO A CA 1
ATOM 1865 C C . PRO A 1 248 ? 15.727 -3.865 -24.669 1.00 62.69 248 PRO A C 1
ATOM 1867 O O . PRO A 1 248 ? 15.894 -2.655 -24.858 1.00 62.69 248 PRO A O 1
ATOM 1870 N N . ALA A 1 249 ? 16.688 -4.781 -24.841 1.00 58.62 249 ALA A N 1
ATOM 1871 C CA . ALA A 1 249 ? 18.016 -4.447 -25.336 1.00 58.62 249 ALA A CA 1
ATOM 1872 C C . ALA A 1 249 ? 17.863 -3.502 -26.531 1.00 58.62 249 ALA A C 1
ATOM 1874 O O . ALA A 1 249 ? 17.094 -3.799 -27.453 1.00 58.62 249 ALA A O 1
ATOM 1875 N N . ARG A 1 250 ? 18.515 -2.329 -26.472 1.00 60.75 250 ARG A N 1
ATOM 1876 C CA . ARG A 1 250 ? 18.398 -1.305 -27.517 1.00 60.75 250 ARG A CA 1
ATOM 1877 C C . ARG A 1 250 ? 18.691 -1.979 -28.852 1.00 60.75 250 ARG A C 1
ATOM 1879 O O . ARG A 1 250 ? 19.831 -2.355 -29.104 1.00 60.75 250 ARG A O 1
ATOM 1886 N N . LYS A 1 251 ? 17.651 -2.163 -29.673 1.00 60.56 251 LYS A N 1
ATOM 1887 C CA . LYS A 1 251 ? 17.772 -2.759 -31.004 1.00 60.56 251 LYS A CA 1
ATOM 1888 C C . LYS A 1 251 ? 18.706 -1.873 -31.802 1.00 60.56 251 LYS A C 1
ATOM 1890 O O . LYS A 1 251 ? 18.357 -0.758 -32.186 1.00 60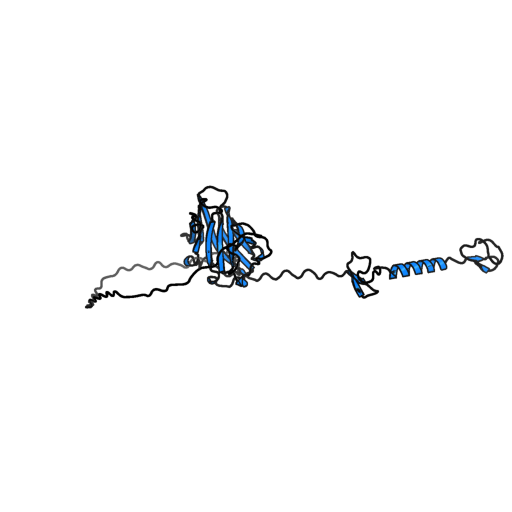.56 251 LYS A O 1
ATOM 1895 N N . THR A 1 252 ? 19.907 -2.358 -32.003 1.00 64.56 252 THR A N 1
ATOM 1896 C CA . THR A 1 252 ? 20.889 -1.725 -32.850 1.00 64.56 252 THR A CA 1
ATOM 1897 C C . THR A 1 252 ? 20.539 -2.054 -34.284 1.00 64.56 252 THR A C 1
ATOM 1899 O O . THR A 1 252 ? 20.358 -3.216 -34.640 1.00 64.56 252 THR A O 1
ATOM 1902 N N . LYS A 1 253 ? 20.294 -1.014 -35.082 1.00 81.75 253 LYS A N 1
ATOM 1903 C CA . LYS A 1 253 ? 19.574 -1.185 -36.349 1.00 81.75 253 LYS A CA 1
ATOM 1904 C C . LYS A 1 253 ? 20.505 -1.303 -37.552 1.00 81.75 253 LYS A C 1
ATOM 1906 O O . LYS A 1 253 ? 20.098 -1.887 -38.549 1.00 81.75 253 LYS A O 1
ATOM 1911 N N . TRP A 1 254 ? 21.754 -0.835 -37.451 1.00 88.25 254 TRP A N 1
ATOM 1912 C CA . TRP A 1 254 ? 22.791 -1.153 -38.435 1.00 88.25 254 TRP A CA 1
ATOM 1913 C C . TRP A 1 254 ? 24.212 -1.040 -37.867 1.00 88.25 254 TRP A C 1
ATOM 1915 O O . TRP A 1 254 ? 24.487 -0.272 -36.942 1.00 88.25 254 TRP A O 1
ATOM 1925 N N . THR A 1 255 ? 25.126 -1.811 -38.454 1.00 90.88 255 THR A N 1
ATOM 1926 C CA . THR A 1 255 ? 26.557 -1.803 -38.133 1.00 90.88 255 THR A CA 1
ATOM 1927 C C . THR A 1 255 ? 27.316 -1.176 -39.294 1.00 90.88 255 THR A C 1
ATOM 1929 O O . THR A 1 255 ? 27.151 -1.584 -40.443 1.00 90.88 255 THR A O 1
ATOM 1932 N N . CYS A 1 256 ? 28.147 -0.177 -39.007 1.00 91.19 256 CYS A N 1
ATOM 1933 C CA . CYS A 1 256 ? 28.965 0.494 -40.007 1.00 91.19 256 CYS A CA 1
ATOM 1934 C C . CYS A 1 256 ? 29.961 -0.478 -40.635 1.00 91.19 256 CYS A C 1
ATOM 1936 O O . CYS A 1 256 ? 30.835 -0.998 -39.943 1.00 91.19 256 CYS A O 1
ATOM 1938 N N . ARG A 1 257 ? 29.889 -0.657 -41.957 1.00 87.94 257 ARG A N 1
ATOM 1939 C CA . ARG A 1 257 ? 30.780 -1.566 -42.695 1.00 87.94 257 ARG A CA 1
ATOM 1940 C C . ARG A 1 257 ? 32.246 -1.120 -42.673 1.00 87.94 257 ARG A C 1
ATOM 1942 O O . ARG A 1 257 ? 33.128 -1.965 -42.673 1.00 87.94 257 ARG A O 1
ATOM 1949 N N . ALA A 1 258 ? 32.506 0.187 -42.580 1.00 89.12 258 ALA A N 1
ATOM 1950 C CA . ALA A 1 258 ? 33.869 0.724 -42.566 1.00 89.12 258 ALA A CA 1
ATOM 1951 C C . ALA A 1 258 ? 34.626 0.515 -41.237 1.00 89.12 258 ALA A C 1
ATOM 1953 O O . ALA A 1 258 ? 35.832 0.301 -41.248 1.00 89.12 258 ALA A O 1
ATOM 1954 N N . CYS A 1 259 ? 33.950 0.600 -40.083 1.00 93.00 259 CYS A N 1
ATOM 1955 C CA . CYS A 1 259 ? 34.619 0.622 -38.771 1.00 93.00 259 CYS A CA 1
ATOM 1956 C C . CYS A 1 259 ? 33.966 -0.267 -37.698 1.00 93.00 259 CYS A C 1
ATOM 1958 O O . CYS A 1 259 ? 34.364 -0.215 -36.534 1.00 93.00 259 CYS A O 1
ATOM 1960 N N . GLY A 1 260 ? 32.922 -1.026 -38.048 1.00 88.25 260 GLY A N 1
ATOM 1961 C CA . GLY A 1 260 ? 32.210 -1.936 -37.146 1.00 88.25 260 GLY A CA 1
ATOM 1962 C C . GLY A 1 260 ? 31.354 -1.259 -36.069 1.00 88.25 260 GLY A C 1
ATOM 1963 O O . GLY A 1 260 ? 30.807 -1.942 -35.208 1.00 88.25 260 GLY A O 1
ATOM 1964 N N . THR A 1 261 ? 31.228 0.072 -36.080 1.00 92.25 261 THR A N 1
ATOM 1965 C CA . THR A 1 261 ? 30.453 0.793 -35.056 1.00 92.25 261 THR A CA 1
ATOM 1966 C C . THR A 1 261 ? 28.962 0.596 -35.257 1.00 92.25 261 THR A C 1
ATOM 1968 O O . THR A 1 261 ? 28.452 0.691 -36.371 1.00 92.25 261 THR A O 1
ATOM 1971 N N . MET A 1 262 ? 28.263 0.365 -34.158 1.00 91.06 262 MET A N 1
ATOM 1972 C CA . MET A 1 262 ? 26.832 0.141 -34.127 1.00 91.06 262 MET A CA 1
ATOM 1973 C C . MET A 1 262 ? 26.081 1.473 -34.047 1.00 91.06 262 MET A C 1
ATOM 1975 O O . MET A 1 262 ? 26.352 2.274 -33.155 1.00 91.06 262 MET A O 1
ATOM 1979 N N . ASN A 1 263 ? 25.155 1.724 -34.971 1.00 88.88 263 ASN A N 1
ATOM 1980 C CA . ASN A 1 263 ? 24.445 2.998 -35.083 1.00 88.88 263 ASN A CA 1
ATOM 1981 C C . ASN A 1 263 ? 22.925 2.819 -34.933 1.00 88.88 263 ASN A C 1
ATOM 1983 O O . ASN A 1 263 ? 22.369 1.720 -35.067 1.00 88.88 263 ASN A O 1
ATOM 1987 N N . PHE A 1 264 ? 22.248 3.931 -34.646 1.00 88.12 264 PHE A N 1
ATOM 1988 C CA . PHE A 1 264 ? 20.791 4.001 -34.614 1.00 88.12 264 PHE A CA 1
ATOM 1989 C C . PHE A 1 264 ? 20.220 4.129 -36.029 1.00 88.12 264 PHE A C 1
ATOM 1991 O O . PHE A 1 264 ? 20.866 4.629 -36.942 1.00 88.12 264 PHE A O 1
ATOM 1998 N N . ASP A 1 265 ? 18.977 3.695 -36.205 1.00 81.81 265 ASP A N 1
ATOM 1999 C CA . ASP A 1 265 ? 18.282 3.713 -37.503 1.00 81.81 265 ASP A CA 1
ATOM 2000 C C . ASP A 1 265 ? 18.012 5.113 -38.044 1.00 81.81 265 ASP A C 1
ATOM 2002 O O . ASP A 1 265 ? 17.951 5.299 -39.248 1.00 81.81 265 ASP A O 1
ATOM 2006 N N . SER A 1 266 ? 17.861 6.085 -37.142 1.00 81.94 266 SER A N 1
ATOM 2007 C CA . SER A 1 266 ? 17.691 7.500 -37.470 1.00 81.94 266 SER A CA 1
ATOM 2008 C C . SER A 1 266 ? 18.986 8.163 -37.940 1.00 81.94 266 SER A C 1
ATOM 2010 O O . SER A 1 266 ? 18.979 9.342 -38.273 1.00 81.94 266 SER A O 1
ATOM 2012 N N . SER A 1 267 ? 20.112 7.451 -37.875 1.00 85.75 267 SER A N 1
ATOM 2013 C CA . SER A 1 267 ? 21.408 7.951 -38.309 1.00 85.75 267 SER A CA 1
ATOM 2014 C C . SER A 1 267 ? 21.709 7.422 -39.705 1.00 85.75 267 SER A C 1
ATOM 2016 O O . SER A 1 267 ? 21.943 6.225 -39.876 1.00 85.75 267 SER A O 1
ATOM 2018 N N . ASP A 1 268 ? 21.762 8.331 -40.677 1.00 88.75 268 ASP A N 1
ATOM 2019 C CA . ASP A 1 268 ? 22.199 8.031 -42.047 1.00 88.75 268 ASP A CA 1
ATOM 2020 C C . ASP A 1 268 ? 23.727 8.010 -42.188 1.00 88.75 268 ASP A C 1
ATOM 2022 O O . ASP A 1 268 ? 24.253 7.579 -43.212 1.00 88.75 268 ASP A O 1
ATOM 2026 N N . SER A 1 269 ? 24.455 8.424 -41.148 1.00 92.94 269 SER A N 1
ATOM 2027 C CA . SER A 1 269 ? 25.915 8.408 -41.081 1.00 92.94 269 SER A CA 1
ATOM 2028 C C . SER A 1 269 ? 26.420 7.739 -39.806 1.00 92.94 269 SER A C 1
ATOM 2030 O O . SER A 1 269 ? 25.752 7.702 -38.767 1.00 92.94 269 SER A O 1
ATOM 2032 N N . CYS A 1 270 ? 27.620 7.164 -39.884 1.00 93.06 270 CYS A N 1
ATOM 2033 C CA . CYS A 1 270 ? 28.238 6.510 -38.747 1.00 93.06 270 CYS A CA 1
ATOM 2034 C C . CYS A 1 270 ? 28.677 7.538 -37.702 1.00 93.06 270 CYS A C 1
ATOM 2036 O O . CYS A 1 270 ? 29.470 8.430 -37.978 1.00 93.06 270 CYS A O 1
ATOM 2038 N N . THR A 1 271 ? 28.260 7.332 -36.458 1.00 92.69 271 THR A N 1
ATOM 2039 C CA . THR A 1 271 ? 28.619 8.191 -35.319 1.00 92.69 271 THR A CA 1
ATOM 2040 C C . THR A 1 271 ? 30.115 8.214 -34.990 1.00 92.69 271 THR A C 1
ATOM 2042 O O . THR A 1 271 ? 30.583 9.167 -34.375 1.00 92.69 271 THR A O 1
ATOM 2045 N N . ARG A 1 272 ? 30.882 7.189 -35.394 1.00 93.62 272 ARG A N 1
ATOM 2046 C CA . ARG A 1 272 ? 32.335 7.121 -35.159 1.00 93.62 272 ARG A CA 1
ATOM 2047 C C . ARG A 1 272 ? 33.161 7.686 -36.311 1.00 93.62 272 ARG A C 1
ATOM 2049 O O . ARG A 1 272 ? 34.120 8.399 -36.053 1.00 93.62 272 ARG A O 1
ATOM 2056 N N . CYS A 1 273 ? 32.856 7.313 -37.554 1.00 94.00 273 CYS A N 1
ATOM 2057 C CA . CYS A 1 273 ? 33.697 7.661 -38.708 1.00 94.00 273 CYS A CA 1
ATOM 2058 C C . CYS A 1 273 ? 33.005 8.537 -39.758 1.00 94.00 273 CYS A C 1
ATOM 2060 O O . CYS A 1 273 ? 33.646 8.914 -40.730 1.00 94.00 273 CYS A O 1
ATOM 2062 N N . GLY A 1 274 ? 31.717 8.841 -39.599 1.00 91.62 274 GLY A N 1
ATOM 2063 C CA . GLY A 1 274 ? 30.948 9.662 -40.534 1.00 91.62 274 GLY A CA 1
ATOM 2064 C C . GLY A 1 274 ? 30.519 8.962 -41.826 1.00 91.62 274 GLY A C 1
ATOM 2065 O O . GLY A 1 274 ? 29.740 9.545 -42.572 1.00 91.62 274 GLY A O 1
ATOM 2066 N N . GLU A 1 275 ? 30.964 7.728 -42.093 1.00 92.06 275 GLU A N 1
ATOM 2067 C CA . GLU A 1 275 ? 30.603 7.010 -43.326 1.00 92.06 275 GLU A CA 1
ATOM 2068 C C . GLU A 1 275 ? 29.080 6.832 -43.428 1.00 92.06 275 GLU A C 1
ATOM 2070 O O . GLU A 1 275 ? 28.430 6.408 -42.466 1.00 92.06 275 GLU A O 1
ATOM 2075 N N . GLY A 1 276 ? 28.520 7.158 -44.595 1.00 90.25 276 GLY A N 1
ATOM 2076 C CA . GLY A 1 276 ? 27.094 7.018 -44.874 1.00 90.25 276 GLY A CA 1
ATOM 2077 C C . GLY A 1 276 ? 26.642 5.557 -44.857 1.00 90.25 276 GLY A C 1
ATOM 2078 O O . GLY A 1 276 ? 27.367 4.658 -45.287 1.00 90.25 276 GLY A O 1
ATOM 2079 N N . ARG A 1 277 ? 25.416 5.311 -44.394 1.00 86.88 277 ARG A N 1
ATOM 2080 C CA . ARG A 1 277 ? 24.817 3.971 -44.286 1.00 86.88 277 ARG A CA 1
ATOM 2081 C C . ARG A 1 277 ? 24.786 3.219 -45.624 1.00 86.88 277 ARG A C 1
ATOM 2083 O O . ARG A 1 277 ? 24.990 2.007 -45.629 1.00 86.88 277 ARG A O 1
ATOM 2090 N N . TYR A 1 278 ? 24.577 3.937 -46.729 1.00 85.00 278 TYR A N 1
ATOM 2091 C CA . TYR A 1 278 ? 24.428 3.390 -48.086 1.00 85.00 278 TYR A CA 1
ATOM 2092 C C . TYR A 1 278 ? 25.579 3.774 -49.030 1.00 85.00 278 TYR A C 1
ATOM 2094 O O . TYR A 1 278 ? 25.480 3.603 -50.242 1.00 85.00 278 TYR A O 1
ATOM 2102 N N . ALA A 1 279 ? 26.702 4.257 -48.490 1.00 80.69 279 ALA A N 1
ATOM 2103 C CA . ALA A 1 279 ? 27.776 4.844 -49.291 1.00 80.69 279 ALA A CA 1
ATOM 2104 C C . ALA A 1 279 ? 28.424 3.862 -50.293 1.00 80.69 279 ALA A C 1
ATOM 2106 O O . ALA A 1 279 ? 29.005 4.275 -51.294 1.00 80.69 279 ALA A O 1
ATOM 2107 N N . GLU A 1 280 ? 28.374 2.552 -50.044 1.00 76.00 280 GLU A N 1
ATOM 2108 C CA . GLU A 1 280 ? 28.852 1.534 -50.992 1.00 76.00 280 GLU A CA 1
ATOM 2109 C C . GLU A 1 280 ? 27.871 1.328 -52.155 1.00 76.00 280 GLU A C 1
ATOM 2111 O O . GLU A 1 280 ? 28.285 1.268 -53.311 1.00 76.00 280 GLU A O 1
ATOM 2116 N N . GLU A 1 281 ? 26.571 1.289 -51.860 1.00 83.06 281 GLU A N 1
ATOM 2117 C CA . GLU A 1 281 ? 25.504 1.142 -52.854 1.00 83.06 281 GLU A CA 1
ATOM 2118 C C . GLU A 1 281 ? 25.411 2.383 -53.746 1.00 83.06 281 GLU A C 1
ATOM 2120 O O . GLU A 1 281 ? 25.282 2.250 -54.959 1.00 83.06 281 GLU A O 1
ATOM 2125 N N . GLU A 1 282 ? 25.586 3.582 -53.188 1.00 81.75 282 GLU A N 1
ATOM 2126 C CA . GLU A 1 282 ? 25.654 4.832 -53.955 1.00 81.75 282 GLU A CA 1
ATOM 2127 C C . GLU A 1 282 ? 26.869 4.872 -54.893 1.00 81.75 282 GLU A C 1
ATOM 2129 O O . GLU A 1 282 ? 26.754 5.284 -56.053 1.00 81.75 282 GLU A O 1
ATOM 2134 N N . ARG A 1 283 ? 28.035 4.392 -54.433 1.00 81.19 283 ARG A N 1
ATOM 2135 C CA . ARG A 1 283 ? 29.237 4.265 -55.277 1.00 81.19 283 ARG A CA 1
ATOM 2136 C C . ARG A 1 283 ? 29.042 3.220 -56.373 1.00 81.19 283 ARG A C 1
ATOM 2138 O O . ARG A 1 283 ? 29.414 3.474 -57.517 1.00 81.19 283 ARG A O 1
ATOM 2145 N N . ALA A 1 284 ? 28.439 2.075 -56.054 1.00 79.38 284 ALA A N 1
ATOM 2146 C CA . ALA A 1 284 ? 28.141 1.024 -57.024 1.00 79.38 284 ALA A CA 1
ATOM 2147 C C . ALA A 1 284 ? 27.106 1.483 -58.064 1.00 79.38 284 ALA A C 1
ATOM 2149 O O . ALA A 1 284 ? 27.300 1.257 -59.257 1.00 79.38 284 ALA A O 1
ATOM 2150 N N . ALA A 1 285 ? 26.052 2.183 -57.639 1.00 80.88 285 ALA A N 1
ATOM 2151 C CA . ALA A 1 285 ? 25.047 2.765 -58.523 1.00 80.88 285 ALA A CA 1
ATOM 2152 C C . ALA A 1 285 ? 25.659 3.824 -59.450 1.00 80.88 285 ALA A C 1
ATOM 2154 O O . ALA A 1 285 ? 25.392 3.817 -60.652 1.00 80.88 285 ALA A O 1
ATOM 2155 N N . SER A 1 286 ? 26.539 4.679 -58.922 1.00 82.88 286 SER A N 1
ATOM 2156 C CA . SER A 1 286 ? 27.271 5.670 -59.721 1.00 82.88 286 SER A CA 1
ATOM 2157 C C . SER A 1 286 ? 28.188 4.998 -60.748 1.00 82.88 286 SER A C 1
ATOM 2159 O O . SER A 1 286 ? 28.148 5.332 -61.930 1.00 82.88 286 SER A O 1
ATOM 2161 N N . ALA A 1 287 ? 28.944 3.975 -60.337 1.00 82.94 287 ALA A N 1
ATOM 2162 C CA . ALA A 1 287 ? 29.803 3.207 -61.237 1.00 82.94 287 ALA A CA 1
ATOM 2163 C C . ALA A 1 287 ? 29.004 2.457 -62.320 1.00 82.94 287 ALA A C 1
ATOM 2165 O O . ALA A 1 287 ? 29.431 2.392 -63.475 1.00 82.94 287 ALA A O 1
ATOM 2166 N N . ALA A 1 288 ? 27.832 1.916 -61.974 1.00 80.00 288 ALA A N 1
ATOM 2167 C CA . ALA A 1 288 ? 26.928 1.272 -62.922 1.00 80.00 288 ALA A CA 1
ATOM 2168 C C . ALA A 1 288 ? 26.341 2.279 -63.924 1.00 80.00 288 ALA A C 1
ATOM 2170 O O . ALA A 1 288 ? 26.294 1.989 -65.119 1.00 80.00 288 ALA A O 1
ATOM 2171 N N . ALA A 1 289 ? 25.958 3.477 -63.472 1.00 79.44 289 ALA A N 1
ATOM 2172 C CA . ALA A 1 289 ? 25.501 4.556 -64.345 1.00 79.44 289 ALA A CA 1
ATOM 2173 C C . ALA A 1 289 ? 26.607 5.007 -65.318 1.00 79.44 289 ALA A C 1
ATOM 2175 O O . ALA A 1 289 ? 26.357 5.168 -66.516 1.00 79.44 289 ALA A O 1
ATOM 2176 N N . ASP A 1 290 ? 27.848 5.127 -64.842 1.00 80.81 290 ASP A N 1
ATOM 2177 C CA . ASP A 1 290 ? 29.007 5.433 -65.686 1.00 80.81 290 ASP A CA 1
ATOM 2178 C C . ASP A 1 290 ? 29.305 4.322 -66.704 1.00 80.81 290 ASP A C 1
ATOM 2180 O O . ASP A 1 290 ? 29.620 4.601 -67.867 1.00 80.81 290 ASP A O 1
ATOM 2184 N N . ALA A 1 291 ? 29.189 3.054 -66.300 1.00 77.88 291 ALA A N 1
ATOM 2185 C CA . ALA A 1 291 ? 29.342 1.911 -67.195 1.00 77.88 291 ALA A CA 1
ATOM 2186 C C . ALA A 1 291 ? 28.242 1.883 -68.271 1.00 77.88 291 ALA A C 1
ATOM 2188 O O . ALA A 1 291 ? 28.549 1.714 -69.454 1.00 77.88 291 ALA A O 1
ATOM 2189 N N . ALA A 1 292 ? 26.988 2.139 -67.889 1.00 75.50 292 ALA A N 1
ATOM 2190 C CA . ALA A 1 292 ? 25.860 2.244 -68.812 1.00 75.50 292 ALA A CA 1
ATOM 2191 C C . ALA A 1 292 ? 26.047 3.403 -69.806 1.00 75.50 292 ALA A C 1
ATOM 2193 O O . ALA A 1 292 ? 25.832 3.238 -71.007 1.00 75.50 292 ALA A O 1
ATOM 2194 N N . ARG A 1 293 ? 26.548 4.558 -69.345 1.00 72.69 293 ARG A N 1
ATOM 2195 C CA . ARG A 1 293 ? 26.890 5.691 -70.218 1.00 72.69 293 ARG A CA 1
ATOM 2196 C C . ARG A 1 293 ? 27.983 5.330 -71.228 1.00 72.69 293 ARG A C 1
ATOM 2198 O O . ARG A 1 293 ? 27.898 5.730 -72.387 1.00 72.69 293 ARG A O 1
ATOM 2205 N N . LYS A 1 294 ? 28.994 4.552 -70.828 1.00 70.12 294 LYS A N 1
ATOM 2206 C CA . LYS A 1 294 ? 30.049 4.066 -71.740 1.00 70.12 294 LYS A CA 1
ATOM 2207 C C . LYS A 1 294 ? 29.546 3.027 -72.751 1.00 70.12 294 LYS A C 1
ATOM 2209 O O . LYS A 1 294 ? 30.152 2.889 -73.812 1.00 70.12 294 LYS A O 1
ATOM 2214 N N . GLN A 1 295 ? 28.453 2.325 -72.454 1.00 64.38 295 GLN A N 1
ATOM 2215 C CA . GLN A 1 295 ? 27.836 1.322 -73.328 1.00 64.38 295 GLN A CA 1
ATOM 2216 C C . GLN A 1 295 ? 26.855 1.890 -74.367 1.00 64.38 295 GLN A C 1
ATOM 2218 O O . GLN A 1 295 ? 26.235 1.104 -75.083 1.00 64.38 295 GLN A O 1
ATOM 2223 N N . GLN A 1 296 ? 26.723 3.217 -74.508 1.00 66.56 296 GLN A N 1
ATOM 2224 C CA . GLN A 1 296 ? 25.896 3.809 -75.565 1.00 66.56 296 GLN A CA 1
ATOM 2225 C C . GLN A 1 296 ? 26.198 3.171 -76.936 1.00 66.56 296 GLN A C 1
ATOM 2227 O O . GLN A 1 296 ? 27.344 3.130 -77.394 1.00 66.56 296 GLN A O 1
ATOM 2232 N N . VAL A 1 297 ? 25.141 2.637 -77.558 1.00 63.53 297 VAL A N 1
ATOM 2233 C CA . VAL A 1 297 ? 25.186 1.711 -78.697 1.00 63.53 297 VAL A CA 1
ATOM 2234 C C . VAL A 1 297 ? 25.963 2.307 -79.869 1.00 63.53 297 VAL A C 1
ATOM 2236 O O . VAL A 1 297 ? 25.521 3.261 -80.511 1.00 63.53 297 VAL A O 1
ATOM 2239 N N . LYS A 1 298 ? 27.120 1.716 -80.172 1.00 78.00 298 LYS A N 1
ATOM 2240 C CA . LYS A 1 298 ? 27.871 2.010 -81.394 1.00 78.00 298 LYS A CA 1
ATOM 2241 C C . LYS A 1 298 ? 27.054 1.516 -82.585 1.00 78.00 298 LYS A C 1
ATOM 2243 O O . LYS A 1 298 ? 26.707 0.339 -82.627 1.00 78.00 298 LYS A O 1
ATOM 2248 N N . TRP A 1 299 ? 26.740 2.398 -83.528 1.00 84.69 299 TRP A N 1
ATOM 2249 C CA . TRP A 1 299 ? 26.091 2.002 -84.778 1.00 84.69 299 TRP A CA 1
ATOM 2250 C C . TRP A 1 299 ? 27.152 1.691 -85.829 1.00 84.69 299 TRP A C 1
ATOM 2252 O O . TRP A 1 299 ? 28.227 2.290 -85.830 1.00 84.69 299 TRP A O 1
ATOM 2262 N N . GLU A 1 300 ? 26.872 0.739 -86.707 1.00 89.00 300 GLU A N 1
ATOM 2263 C CA . GLU A 1 300 ? 27.783 0.336 -87.774 1.00 89.00 300 GLU A CA 1
ATOM 2264 C C . GLU A 1 300 ? 27.338 0.964 -89.093 1.00 89.00 300 GLU A C 1
ATOM 2266 O O . GLU A 1 300 ? 26.155 0.962 -89.423 1.00 89.00 300 GLU A O 1
ATOM 2271 N N . CYS A 1 301 ? 28.272 1.558 -89.831 1.00 90.06 301 CYS A N 1
ATOM 2272 C CA . CYS A 1 301 ? 27.959 2.206 -91.095 1.00 90.06 301 CYS A CA 1
ATOM 2273 C C . CYS A 1 301 ? 27.581 1.174 -92.158 1.00 90.06 301 CYS A C 1
ATOM 2275 O O . CYS A 1 301 ? 28.423 0.367 -92.544 1.00 90.06 301 CYS A O 1
ATOM 2277 N N . GLY A 1 302 ? 26.368 1.259 -92.708 1.00 88.25 302 GLY A N 1
ATOM 2278 C CA . GLY A 1 302 ? 25.926 0.367 -93.786 1.00 88.25 302 GLY A CA 1
ATOM 2279 C C . GLY A 1 302 ? 26.762 0.465 -95.070 1.00 88.25 302 GLY A C 1
ATOM 2280 O O . GLY A 1 302 ? 26.824 -0.495 -95.828 1.00 88.25 302 GLY A O 1
ATOM 2281 N N . ALA A 1 303 ? 27.447 1.592 -95.306 1.00 90.38 303 ALA A N 1
ATOM 2282 C CA . ALA A 1 303 ? 28.258 1.796 -96.508 1.00 90.38 303 ALA A CA 1
ATOM 2283 C C . ALA A 1 303 ? 29.683 1.222 -96.405 1.00 90.38 303 ALA A C 1
ATOM 2285 O O . ALA A 1 303 ? 30.244 0.791 -97.407 1.00 90.38 303 ALA A O 1
ATOM 2286 N N . CYS A 1 304 ? 30.300 1.245 -95.218 1.00 92.25 304 CYS A N 1
ATOM 2287 C CA . CYS A 1 304 ? 31.712 0.861 -95.059 1.00 92.25 304 CYS A CA 1
ATOM 2288 C C . CYS A 1 304 ? 31.995 -0.096 -93.892 1.00 92.25 304 CYS A C 1
ATOM 2290 O O . CYS A 1 304 ? 33.161 -0.393 -93.624 1.00 92.25 304 CYS A O 1
ATOM 2292 N N . GLY A 1 305 ? 30.958 -0.541 -93.179 1.00 88.00 305 GLY A N 1
ATOM 2293 C CA . GLY A 1 305 ? 31.043 -1.463 -92.044 1.00 88.00 305 GLY A CA 1
ATOM 2294 C C . GLY A 1 305 ? 31.707 -0.877 -90.799 1.00 88.00 305 GLY A C 1
ATOM 2295 O O . GLY A 1 305 ? 32.030 -1.610 -89.869 1.00 88.00 305 GLY A O 1
ATOM 2296 N N . GLN A 1 306 ? 31.985 0.433 -90.764 1.00 89.94 306 GLN A N 1
ATOM 2297 C CA . GLN A 1 306 ? 32.745 0.994 -89.654 1.00 89.94 306 GLN A CA 1
ATOM 2298 C C . GLN A 1 306 ? 31.854 1.405 -88.479 1.00 89.94 306 GLN A C 1
ATOM 2300 O O . GLN A 1 306 ? 30.829 2.061 -88.666 1.00 89.94 306 GLN A O 1
ATOM 2305 N N . LYS A 1 307 ? 32.267 1.046 -87.259 1.00 88.19 307 LYS A N 1
ATOM 2306 C CA . LYS A 1 307 ? 31.544 1.345 -86.019 1.00 88.19 307 LYS A CA 1
ATOM 2307 C C . LYS A 1 307 ? 31.775 2.789 -85.594 1.00 88.19 307 LYS A C 1
ATOM 2309 O O . LYS A 1 307 ? 32.908 3.213 -85.379 1.00 88.19 307 LYS A O 1
ATOM 2314 N N . ASN A 1 308 ? 30.689 3.523 -85.428 1.00 84.12 308 ASN A N 1
ATOM 2315 C CA . ASN A 1 308 ? 30.671 4.920 -85.025 1.00 84.12 308 ASN A CA 1
ATOM 2316 C C . ASN A 1 308 ? 30.172 5.057 -83.584 1.00 84.12 308 ASN A C 1
ATOM 2318 O O . ASN A 1 308 ? 29.535 4.159 -83.030 1.00 84.12 308 ASN A O 1
ATOM 2322 N N . PHE A 1 309 ? 30.464 6.197 -82.961 1.00 83.88 309 PHE A N 1
ATOM 2323 C CA . PHE A 1 309 ? 29.908 6.530 -81.652 1.00 83.88 309 PHE A CA 1
ATOM 2324 C C . PHE A 1 309 ? 28.391 6.719 -81.746 1.00 83.88 309 PHE A C 1
ATOM 2326 O O . PHE A 1 309 ? 27.883 7.212 -82.751 1.00 83.88 309 PHE A O 1
ATOM 2333 N N . ALA A 1 310 ? 27.667 6.371 -80.681 1.00 79.50 310 ALA A N 1
ATOM 2334 C CA . ALA A 1 310 ? 26.211 6.511 -80.619 1.00 79.50 310 ALA A CA 1
ATOM 2335 C C . ALA A 1 310 ? 25.718 7.941 -80.903 1.00 79.50 310 ALA A C 1
ATOM 2337 O O . ALA A 1 310 ? 24.610 8.110 -81.406 1.00 79.50 310 ALA A O 1
ATOM 2338 N N . SER A 1 311 ? 26.542 8.945 -80.589 1.00 80.56 311 SER A N 1
ATOM 2339 C CA . SER A 1 311 ? 26.282 10.372 -80.795 1.00 80.56 311 SER A CA 1
ATOM 2340 C C . SER A 1 311 ? 26.615 10.884 -82.200 1.00 80.56 311 SER A C 1
ATOM 2342 O O . SER A 1 311 ? 26.254 12.010 -82.524 1.00 80.56 311 SER A O 1
ATOM 2344 N N . ALA A 1 312 ? 27.307 10.102 -83.032 1.00 83.38 312 ALA A N 1
ATOM 2345 C CA . ALA A 1 312 ? 27.652 10.519 -84.385 1.00 83.38 312 ALA A CA 1
ATOM 2346 C C . ALA A 1 312 ? 26.436 10.361 -85.312 1.00 83.38 312 ALA A C 1
ATOM 2348 O O . ALA A 1 312 ? 25.863 9.272 -85.396 1.00 83.38 312 ALA A O 1
ATOM 2349 N N . SER A 1 313 ? 26.057 11.434 -86.009 1.00 87.81 313 SER A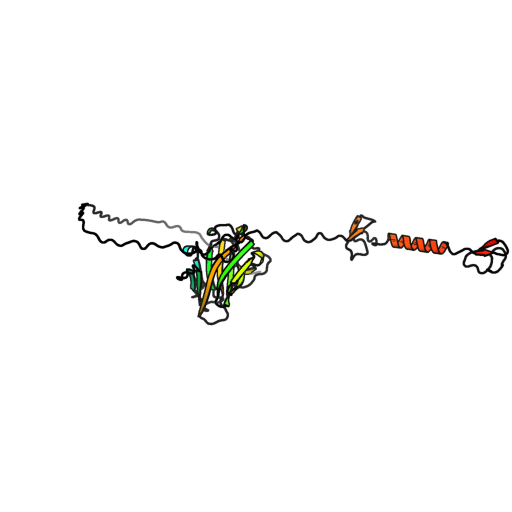 N 1
ATOM 2350 C CA . SER A 1 313 ? 25.031 11.423 -87.064 1.00 87.81 313 SER A CA 1
ATOM 2351 C C . SER A 1 313 ? 25.574 10.943 -88.414 1.00 87.81 313 SER A C 1
ATOM 2353 O O . SER A 1 313 ? 24.800 10.553 -89.284 1.00 87.81 313 SER A O 1
ATOM 2355 N N . GLU A 1 314 ? 26.898 10.938 -88.573 1.00 91.50 314 GLU A N 1
ATOM 2356 C CA . GLU A 1 314 ? 27.613 10.578 -89.797 1.00 91.50 314 GLU A CA 1
ATOM 2357 C C . GLU A 1 314 ? 28.795 9.657 -89.481 1.00 91.50 314 GLU A C 1
ATOM 2359 O O . GLU A 1 314 ? 29.341 9.656 -88.372 1.00 91.50 314 GLU A O 1
ATOM 2364 N N . CYS A 1 315 ? 29.192 8.839 -90.452 1.00 92.12 315 CYS A N 1
ATOM 2365 C CA . CYS A 1 315 ? 30.285 7.901 -90.276 1.00 92.12 315 CYS A CA 1
ATOM 2366 C C . CYS A 1 315 ? 31.635 8.623 -90.253 1.00 92.12 315 CYS A C 1
ATOM 2368 O O . CYS A 1 315 ? 32.011 9.257 -91.235 1.00 92.12 315 CYS A O 1
ATOM 2370 N N . TYR A 1 316 ? 32.437 8.424 -89.201 1.00 90.00 316 TYR A N 1
ATOM 2371 C CA . TYR A 1 316 ? 33.724 9.121 -89.051 1.00 90.00 316 TYR A CA 1
ATOM 2372 C C . TYR A 1 316 ? 34.737 8.787 -90.160 1.00 90.00 316 TYR A C 1
ATOM 2374 O O . TYR A 1 316 ? 35.671 9.545 -90.400 1.00 90.00 316 TYR A O 1
ATOM 2382 N N . LYS A 1 317 ? 34.585 7.623 -90.806 1.00 91.19 317 LYS A N 1
ATOM 2383 C CA . LYS A 1 317 ? 35.517 7.135 -91.830 1.00 91.19 317 LYS A CA 1
ATOM 2384 C C . LYS A 1 317 ? 35.138 7.573 -93.245 1.00 91.19 317 LYS A C 1
ATOM 2386 O O . LYS A 1 317 ? 36.028 7.764 -94.063 1.00 91.19 317 LYS A O 1
ATOM 2391 N N . CYS A 1 318 ? 33.844 7.667 -93.556 1.00 93.31 318 CYS A N 1
ATOM 2392 C CA . CYS A 1 318 ? 33.373 7.883 -94.933 1.00 93.31 318 CYS A CA 1
ATOM 2393 C C . CYS A 1 318 ? 32.332 9.000 -95.096 1.00 93.31 318 CYS A C 1
ATOM 2395 O O . CYS A 1 318 ? 31.922 9.263 -96.218 1.00 93.31 318 CYS A O 1
ATOM 2397 N N . GLY A 1 319 ? 31.880 9.629 -94.008 1.00 90.81 319 GLY A N 1
ATOM 2398 C CA . GLY A 1 319 ? 30.888 10.709 -94.028 1.00 90.81 319 GLY A CA 1
ATOM 2399 C C . GLY A 1 319 ? 29.447 10.275 -94.317 1.00 90.81 319 GLY A C 1
ATOM 2400 O O . GLY A 1 319 ? 28.555 11.111 -94.298 1.00 90.81 319 GLY A O 1
ATOM 2401 N N . ALA A 1 320 ? 29.182 8.988 -94.570 1.00 92.38 320 ALA A N 1
ATOM 2402 C CA . ALA A 1 320 ? 27.820 8.521 -94.835 1.00 92.38 320 ALA A CA 1
ATOM 2403 C C . ALA A 1 320 ? 26.898 8.764 -93.619 1.00 92.38 320 ALA A C 1
ATOM 2405 O O . ALA A 1 320 ? 27.326 8.498 -92.488 1.00 92.38 320 ALA A O 1
ATOM 2406 N N . PRO A 1 321 ? 25.651 9.231 -93.820 1.00 89.50 321 PRO A N 1
ATOM 2407 C CA . PRO A 1 321 ? 24.716 9.462 -92.728 1.00 89.50 321 PRO A CA 1
ATOM 2408 C C . PRO A 1 321 ? 24.339 8.147 -92.043 1.00 89.50 321 PRO A C 1
ATOM 2410 O O . PRO A 1 321 ? 24.420 7.064 -92.630 1.00 89.50 321 PRO A O 1
ATOM 2413 N N . ARG A 1 322 ? 23.914 8.245 -90.785 1.00 84.75 322 ARG A N 1
ATOM 2414 C CA . ARG A 1 322 ? 23.347 7.120 -90.045 1.00 84.75 322 ARG A CA 1
ATOM 2415 C C . ARG A 1 322 ? 22.011 6.712 -90.679 1.00 84.75 322 ARG A C 1
ATOM 2417 O O . ARG A 1 322 ? 21.010 7.397 -90.480 1.00 84.75 322 ARG A O 1
ATOM 2424 N N . GLY A 1 323 ? 22.047 5.643 -91.474 1.00 66.81 323 GLY A N 1
ATOM 2425 C CA . GLY A 1 323 ? 20.882 4.989 -92.081 1.00 66.81 323 GLY A CA 1
ATOM 2426 C C . GLY A 1 323 ? 20.206 3.988 -91.159 1.00 66.81 323 GLY A C 1
ATOM 2427 O O . GLY A 1 323 ? 20.878 3.505 -90.216 1.00 66.81 323 GLY A O 1
#

Secondary structure (DSSP, 8-state):
-----------------------------------------------PPP---PPPPPPP-----------SB-TT---GGG-EEEEGGGGT---EEEEEE-SSTT--EEEEEEEETTSSS-EEEEEEEGGGSSS-GGGEEEEEEEEEE--S-EEEEEEEETTSPTTEEEEEEEE--SEEEEEEGGG-EEEETTEEPPTTS----GGGEEEEEEEEEPPS--SEEEEEEEEEEEEEEES--PPPPPPP-----EE-TTT--EE-TT-SB-TTT--BTTHHHHHHHHHHHHHHHHT--PEEPTTT--EE-TT-SB-TTT--B--

pLDDT: mean 73.9, std 22.07, range [27.14, 95.94]

Radius of gyration: 45.03 Å; chains: 1; bounding box: 76×91×158 Å